Protein AF-0000000079288667 (afdb_homodimer)

Nearest PDB structures (foldseek):
  6a8g-assembly2_B  TM=1.967E-01  e=8.182E+00  Mus musculus
  6a8g-assembly2_B  TM=1.967E-01  e=8.262E+00  Mus musculus

Organism: Patiria miniata (NCBI:txid46514)

Structure (mmCIF, N/CA/C/O backbone):
data_AF-0000000079288667-model_v1
#
loop_
_entity.id
_entity.type
_entity.pdbx_description
1 polymer 'Protein quiver'
#
loop_
_atom_site.group_PDB
_atom_site.id
_atom_site.type_symbol
_atom_site.label_atom_id
_atom_site.label_alt_id
_atom_site.label_comp_id
_atom_site.label_asym_id
_atom_site.label_entity_id
_atom_site.label_seq_id
_atom_site.pdbx_PDB_ins_code
_atom_site.Cartn_x
_atom_site.Cartn_y
_atom_site.Cartn_z
_atom_site.occupancy
_atom_site.B_iso_or_equiv
_atom_site.auth_seq_id
_atom_site.auth_comp_id
_atom_site.auth_asym_id
_atom_site.auth_atom_id
_atom_site.pdbx_PDB_model_num
ATOM 1 N N . MET A 1 1 ? 0.234 -72 -16 1 33.91 1 MET A N 1
ATOM 2 C CA . MET A 1 1 ? -0.676 -70.938 -15.719 1 33.91 1 MET A CA 1
ATOM 3 C C . MET A 1 1 ? 0.059 -69.75 -15.031 1 33.91 1 MET A C 1
ATOM 5 O O . MET A 1 1 ? 0.519 -69.938 -13.898 1 33.91 1 MET A O 1
ATOM 9 N N . GLY A 1 2 ? 0.861 -69 -15.805 1 40.81 2 GLY A N 1
ATOM 10 C CA . GLY A 1 2 ? 1.76 -67.875 -15.438 1 40.81 2 GLY A CA 1
ATOM 11 C C . GLY A 1 2 ? 1.06 -66.75 -14.719 1 40.81 2 GLY A C 1
ATOM 12 O O . GLY A 1 2 ? -0.02 -66.312 -15.133 1 40.81 2 GLY A O 1
ATOM 13 N N . ARG A 1 3 ? 1.15 -66.625 -13.359 1 46.44 3 ARG A N 1
ATOM 14 C CA . ARG A 1 3 ? 0.643 -65.625 -12.484 1 46.44 3 ARG A CA 1
ATOM 15 C C . ARG A 1 3 ? 1.089 -64.25 -12.953 1 46.44 3 ARG A C 1
ATOM 17 O O . ARG A 1 3 ? 2.283 -63.938 -12.969 1 46.44 3 ARG A O 1
ATOM 24 N N . LYS A 1 4 ? 0.358 -63.656 -13.961 1 50.91 4 LYS A N 1
ATOM 25 C CA . LYS A 1 4 ? 0.551 -62.219 -14.297 1 50.91 4 LYS A CA 1
ATOM 26 C C . LYS A 1 4 ? 0.465 -61.344 -13.047 1 50.91 4 LYS A C 1
ATOM 28 O O . LYS A 1 4 ? -0.551 -61.375 -12.344 1 50.91 4 LYS A O 1
ATOM 33 N N . LEU A 1 5 ? 1.612 -61.094 -12.398 1 50.97 5 LEU A N 1
ATOM 34 C CA . LEU A 1 5 ? 1.701 -60.031 -11.391 1 50.97 5 LEU A CA 1
ATOM 35 C C . LEU A 1 5 ? 1.218 -58.719 -11.953 1 50.97 5 LEU A C 1
ATOM 37 O O . LEU A 1 5 ? 1.792 -58.188 -12.906 1 50.97 5 LEU A O 1
ATOM 41 N N . LEU A 1 6 ? -0.07 -58.406 -11.836 1 45.34 6 LEU A N 1
ATOM 42 C CA . LEU A 1 6 ? -0.609 -57.094 -12.047 1 45.34 6 LEU A CA 1
ATOM 43 C C . LEU A 1 6 ? 0.089 -56.062 -11.156 1 45.34 6 LEU A C 1
ATOM 45 O O . LEU A 1 6 ? 0.018 -56.156 -9.93 1 45.34 6 LEU A O 1
ATOM 49 N N . THR A 1 7 ? 1.26 -55.531 -11.594 1 47.34 7 THR A N 1
ATOM 50 C CA . THR A 1 7 ? 1.832 -54.375 -10.938 1 47.34 7 THR A CA 1
ATOM 51 C C . THR A 1 7 ? 0.807 -53.219 -10.852 1 47.34 7 THR A C 1
ATOM 53 O O . THR A 1 7 ? 0.362 -52.719 -11.875 1 47.34 7 THR A O 1
ATOM 56 N N . LEU A 1 8 ? -0.073 -53.281 -9.82 1 44.31 8 LEU A N 1
ATOM 57 C CA . LEU A 1 8 ? -0.853 -52.094 -9.477 1 44.31 8 LEU A CA 1
ATOM 58 C C . LEU A 1 8 ? 0.05 -50.875 -9.312 1 44.31 8 LEU A C 1
ATOM 60 O O . LEU A 1 8 ? 0.856 -50.812 -8.383 1 44.31 8 LEU A O 1
ATOM 64 N N . LEU A 1 9 ? 0.438 -50.281 -10.453 1 43.5 9 LEU A N 1
ATOM 65 C CA . LEU A 1 9 ? 1.042 -48.938 -10.359 1 43.5 9 LEU A CA 1
ATOM 66 C C . LEU A 1 9 ? 0.135 -48 -9.602 1 43.5 9 LEU A C 1
ATOM 68 O O . LEU A 1 9 ? -0.945 -47.625 -10.078 1 43.5 9 LEU A O 1
ATOM 72 N N . LEU A 1 10 ? 0.163 -48.094 -8.25 1 41.62 10 LEU A N 1
ATOM 73 C CA . LEU A 1 10 ? -0.444 -47.031 -7.465 1 41.62 10 LEU A CA 1
ATOM 74 C C . LEU A 1 10 ? 0.083 -45.656 -7.898 1 41.62 10 LEU A C 1
ATOM 76 O O . LEU A 1 10 ? 1.262 -45.344 -7.707 1 41.62 10 LEU A O 1
ATOM 80 N N . LEU A 1 11 ? -0.437 -45.156 -8.969 1 43.97 11 LEU A N 1
ATOM 81 C CA . LEU A 1 11 ? -0.268 -43.75 -9.242 1 43.97 11 LEU A CA 1
ATOM 82 C C . LEU A 1 11 ? -0.623 -42.906 -8.023 1 43.97 11 LEU A C 1
ATOM 84 O O . LEU A 1 11 ? -1.798 -42.781 -7.664 1 43.97 11 LEU A O 1
ATOM 88 N N . PHE A 1 12 ? 0.236 -42.906 -6.98 1 43.31 12 PHE A N 1
ATOM 89 C CA . PHE A 1 12 ? 0.09 -41.844 -5.98 1 43.31 12 PHE A CA 1
ATOM 90 C C . PHE A 1 12 ? 0.003 -40.469 -6.645 1 43.31 12 PHE A C 1
ATOM 92 O O . PHE A 1 12 ? 0.996 -39.969 -7.176 1 43.31 12 PHE A O 1
ATOM 99 N N . SER A 1 13 ? -1.117 -40.188 -7.258 1 43.69 13 SER A N 1
ATOM 100 C CA . SER A 1 13 ? -1.354 -38.781 -7.473 1 43.69 13 SER A CA 1
ATOM 101 C C . SER A 1 13 ? -1.028 -37.969 -6.223 1 43.69 13 SER A C 1
ATOM 103 O O . SER A 1 13 ? -1.764 -38 -5.234 1 43.69 13 SER A O 1
ATOM 105 N N . SER A 1 14 ? 0.233 -37.75 -5.863 1 41.94 14 SER A N 1
ATOM 106 C CA . SER A 1 14 ? 0.517 -36.719 -4.863 1 41.94 14 SER A CA 1
ATOM 107 C C . SER A 1 14 ? -0.385 -35.5 -5.043 1 41.94 14 SER A C 1
ATOM 109 O O . SER A 1 14 ? -0.202 -34.719 -5.977 1 41.94 14 SER A O 1
ATOM 111 N N . ALA A 1 15 ? -1.663 -35.719 -4.84 1 41.88 15 ALA A N 1
ATOM 112 C CA . ALA A 1 15 ? -2.395 -34.469 -4.621 1 41.88 15 ALA A CA 1
ATOM 113 C C . ALA A 1 15 ? -1.58 -33.5 -3.771 1 41.88 15 ALA A C 1
ATOM 115 O O . ALA A 1 15 ? -1.405 -33.688 -2.57 1 41.88 15 ALA A O 1
ATOM 116 N N . SER A 1 16 ? -0.457 -32.969 -4.27 1 42.03 16 SER A N 1
ATOM 117 C CA . SER A 1 16 ? 0.095 -31.828 -3.559 1 42.03 16 SER A CA 1
ATOM 118 C C . SER A 1 16 ? -1.012 -30.969 -2.967 1 42.03 16 SER A C 1
ATOM 120 O O . SER A 1 16 ? -1.817 -30.391 -3.703 1 42.03 16 SER A O 1
ATOM 122 N N . ASN A 1 17 ? -1.712 -31.469 -2.004 1 44.12 17 ASN A N 1
ATOM 123 C CA . ASN A 1 17 ? -2.561 -30.531 -1.259 1 44.12 17 ASN A CA 1
ATOM 124 C C . ASN A 1 17 ? -1.988 -29.125 -1.262 1 44.12 17 ASN A C 1
ATOM 126 O O . ASN A 1 17 ? -1.021 -28.844 -0.553 1 44.12 17 ASN A O 1
ATOM 130 N N . ALA A 1 18 ? -1.767 -28.531 -2.357 1 53.34 18 ALA A N 1
ATOM 131 C CA . ALA A 1 18 ? -1.191 -27.188 -2.488 1 53.34 18 ALA A CA 1
ATOM 132 C C . ALA A 1 18 ? -1.715 -26.266 -1.399 1 53.34 18 ALA A C 1
ATOM 134 O O . ALA A 1 18 ? -2.918 -26 -1.326 1 53.34 18 ALA A O 1
ATOM 135 N N . ILE A 1 19 ? -1.288 -26.5 -0.158 1 63.69 19 ILE A N 1
ATOM 136 C CA . ILE A 1 19 ? -1.647 -25.609 0.941 1 63.69 19 ILE A CA 1
ATOM 137 C C . ILE A 1 19 ? -1.687 -24.156 0.447 1 63.69 19 ILE A C 1
ATOM 139 O O . ILE A 1 19 ? -0.754 -23.703 -0.217 1 63.69 19 ILE A O 1
ATOM 143 N N . ALA A 1 20 ? -2.832 -23.625 0.417 1 83.62 20 ALA A N 1
ATOM 144 C CA . ALA A 1 20 ? -3.104 -22.266 -0.06 1 83.62 20 ALA A CA 1
ATOM 145 C C . ALA A 1 20 ? -2.182 -21.25 0.612 1 83.62 20 ALA A C 1
ATOM 147 O O . ALA A 1 20 ? -1.956 -21.328 1.823 1 83.62 20 ALA A O 1
ATOM 148 N N . LEU A 1 21 ? -1.465 -20.547 -0.13 1 88.19 21 LEU A N 1
ATOM 149 C CA . LEU A 1 21 ? -0.589 -19.484 0.344 1 88.19 21 LEU A CA 1
ATOM 150 C C . LEU A 1 21 ? -1.335 -18.547 1.287 1 88.19 21 LEU A C 1
ATOM 152 O O . LEU A 1 21 ? -2.492 -18.203 1.04 1 88.19 21 LEU A O 1
ATOM 156 N N . LYS A 1 22 ? -0.678 -18.25 2.451 1 89.88 22 LYS A N 1
ATOM 157 C CA . LYS A 1 22 ? -1.242 -17.281 3.385 1 89.88 22 LYS A CA 1
ATOM 158 C C . LYS A 1 22 ? -0.392 -16.016 3.443 1 89.88 22 LYS A C 1
ATOM 160 O O . LYS A 1 22 ? 0.833 -16.078 3.559 1 89.88 22 LYS A O 1
ATOM 165 N N . CYS A 1 23 ? -1.104 -14.883 3.309 1 90.62 23 CYS A N 1
ATOM 166 C CA . CYS A 1 23 ? -0.442 -13.594 3.42 1 90.62 23 CYS A CA 1
ATOM 167 C C . CYS A 1 23 ? -1.105 -12.727 4.488 1 90.62 23 CYS A C 1
ATOM 169 O O . CYS A 1 23 ? -2.162 -13.086 5.012 1 90.62 23 CYS A O 1
ATOM 171 N N . HIS A 1 24 ? -0.366 -11.688 4.918 1 85.25 24 HIS A N 1
ATOM 172 C CA . HIS A 1 24 ? -0.957 -10.711 5.828 1 85.25 24 HIS A CA 1
ATOM 173 C C . HIS A 1 24 ? -1.992 -9.852 5.117 1 85.25 24 HIS A C 1
ATOM 175 O O . HIS A 1 24 ? -1.637 -8.906 4.402 1 85.25 24 HIS A O 1
ATOM 181 N N . VAL A 1 25 ? -3.158 -10.352 5.219 1 80.75 25 VAL A N 1
ATOM 182 C CA . VAL A 1 25 ? -4.27 -9.633 4.605 1 80.75 25 VAL A CA 1
ATOM 183 C C . VAL A 1 25 ? -5.496 -9.703 5.512 1 80.75 25 VAL A C 1
ATOM 185 O O . VAL A 1 25 ? -5.461 -10.344 6.566 1 80.75 25 VAL A O 1
ATOM 188 N N . CYS A 1 26 ? -6.453 -8.875 5.105 1 70.44 26 CYS A N 1
ATOM 189 C CA . CYS A 1 26 ? -7.738 -8.984 5.793 1 70.44 26 CYS A CA 1
ATOM 190 C C . CYS A 1 26 ? -8.57 -10.125 5.219 1 70.44 26 CYS A C 1
ATOM 192 O O . CYS A 1 26 ? -8.266 -10.633 4.141 1 70.44 26 CYS A O 1
ATOM 194 N N . GLN A 1 27 ? -9.508 -10.523 6.117 1 66.62 27 GLN A N 1
ATOM 195 C CA . GLN A 1 27 ? -10.422 -11.57 5.672 1 66.62 27 GLN A CA 1
ATOM 196 C C . GLN A 1 27 ? -11.242 -11.109 4.469 1 66.62 27 GLN A C 1
ATOM 198 O O . GLN A 1 27 ? -11.344 -9.906 4.203 1 66.62 27 GLN A O 1
ATOM 203 N N . ALA A 1 28 ? -11.711 -12.109 3.789 1 62.53 28 ALA A N 1
ATOM 204 C CA . ALA A 1 28 ? -12.477 -11.836 2.572 1 62.53 28 ALA A CA 1
ATOM 205 C C . ALA A 1 28 ? -13.641 -10.898 2.857 1 62.53 28 ALA A C 1
ATOM 207 O O . ALA A 1 28 ? -14.062 -10.133 1.982 1 62.53 28 ALA A O 1
ATOM 208 N N . ASN A 1 29 ? -14.055 -10.961 4.043 1 58.03 29 ASN A N 1
ATOM 209 C CA . ASN A 1 29 ? -15.203 -10.117 4.379 1 58.03 29 ASN A CA 1
ATOM 210 C C . ASN A 1 29 ? -14.766 -8.727 4.832 1 58.03 29 ASN A C 1
ATOM 212 O O . ASN A 1 29 ? -15.594 -7.926 5.266 1 58.03 29 ASN A O 1
ATOM 216 N N . GLY A 1 30 ? -13.562 -8.547 4.746 1 59.69 30 GLY A N 1
ATOM 217 C CA . GLY A 1 30 ? -13.047 -7.23 5.094 1 59.69 30 GLY A CA 1
ATOM 218 C C . GLY A 1 30 ? -12.648 -7.109 6.551 1 59.69 30 GLY A C 1
ATOM 219 O O . GLY A 1 30 ? -12.117 -6.078 6.973 1 59.69 30 GLY A O 1
ATOM 220 N N . VAL A 1 31 ? -13.023 -8.156 7.281 1 60.53 31 VAL A N 1
ATOM 221 C CA . VAL A 1 31 ? -12.688 -8.117 8.695 1 60.53 31 VAL A CA 1
ATOM 222 C C . VAL A 1 31 ? -11.203 -8.445 8.883 1 60.53 31 VAL A C 1
ATOM 224 O O . VAL A 1 31 ? -10.719 -9.453 8.375 1 60.53 31 VAL A O 1
ATOM 227 N N . CYS A 1 32 ? -10.453 -7.496 9.344 1 61.03 32 CYS A N 1
ATOM 228 C CA . CYS A 1 32 ? -9.039 -7.715 9.609 1 61.03 32 CYS A CA 1
ATOM 229 C C . CYS A 1 32 ? -8.805 -8.078 11.07 1 61.03 32 CYS A C 1
ATOM 231 O O . CYS A 1 32 ? -9.141 -7.297 11.969 1 61.03 32 CYS A O 1
ATOM 233 N N . ASP A 1 33 ? -8.594 -9.461 11.195 1 56.91 33 ASP A N 1
ATOM 234 C CA . ASP A 1 33 ? -8.273 -9.906 12.547 1 56.91 33 ASP A CA 1
ATOM 235 C C . ASP A 1 33 ? -6.828 -9.562 12.906 1 56.91 33 ASP A C 1
ATOM 237 O O . ASP A 1 33 ? -5.953 -9.547 12.039 1 56.91 33 ASP A O 1
ATOM 241 N N . GLY A 1 34 ? -6.664 -9.219 14.141 1 57.62 34 GLY A N 1
ATOM 242 C CA . GLY A 1 34 ? -5.309 -9.086 14.656 1 57.62 34 GLY A CA 1
ATOM 243 C C . GLY A 1 34 ? -4.887 -7.637 14.828 1 57.62 34 GLY A C 1
ATOM 244 O O . GLY A 1 34 ? -5.703 -6.723 14.711 1 57.62 34 GLY A O 1
ATOM 245 N N . ASP A 1 35 ? -3.639 -7.598 15.078 1 60.66 35 ASP A N 1
ATOM 246 C CA . ASP A 1 35 ? -3.008 -6.32 15.398 1 60.66 35 ASP A CA 1
ATOM 247 C C . ASP A 1 35 ? -2.855 -5.457 14.148 1 60.66 35 ASP A C 1
ATOM 249 O O . ASP A 1 35 ? -3.531 -5.684 13.141 1 60.66 35 ASP A O 1
ATOM 253 N N . GLU A 1 36 ? -1.945 -4.609 14.039 1 64.38 36 GLU A N 1
ATOM 254 C CA . GLU A 1 36 ? -1.744 -3.521 13.086 1 64.38 36 GLU A CA 1
ATOM 255 C C . GLU A 1 36 ? -1.591 -4.051 11.664 1 64.38 36 GLU A C 1
ATOM 257 O O . GLU A 1 36 ? -1.994 -3.393 10.703 1 64.38 36 GLU A O 1
ATOM 262 N N . ILE A 1 37 ? -1.162 -5.359 11.406 1 64.38 37 ILE A N 1
ATOM 263 C CA . ILE A 1 37 ? -0.992 -5.828 10.039 1 64.38 37 ILE A CA 1
ATOM 264 C C . ILE A 1 37 ? -1.965 -6.973 9.758 1 64.38 37 ILE A C 1
ATOM 266 O O . ILE A 1 37 ? -2.236 -7.297 8.602 1 64.38 37 ILE A O 1
ATOM 270 N N . GLY A 1 38 ? -2.688 -7.445 10.719 1 64.81 38 GLY A N 1
ATOM 271 C CA . GLY A 1 38 ? -3.611 -8.555 10.531 1 64.81 38 GLY A CA 1
ATOM 272 C C . GLY A 1 38 ? -2.934 -9.906 10.562 1 64.81 38 GLY A C 1
ATOM 273 O O . GLY A 1 38 ? -1.716 -10.008 10.391 1 64.81 38 GLY A O 1
ATOM 274 N N . ASP A 1 39 ? -3.547 -10.961 10.812 1 75.75 39 ASP A N 1
ATOM 275 C CA . ASP A 1 39 ? -3.076 -12.344 10.82 1 75.75 39 ASP A CA 1
ATOM 276 C C . ASP A 1 39 ? -2.943 -12.883 9.398 1 75.75 39 ASP A C 1
ATOM 278 O O . ASP A 1 39 ? -3.5 -12.312 8.453 1 75.75 39 ASP A O 1
ATOM 282 N N . LEU A 1 40 ? -2.057 -13.891 9.289 1 84.12 40 LEU A N 1
ATOM 283 C CA . LEU A 1 40 ? -1.957 -14.594 8.016 1 84.12 40 LEU A CA 1
ATOM 284 C C . LEU A 1 40 ? -3.303 -15.195 7.621 1 84.12 40 LEU A C 1
ATOM 286 O O . LEU A 1 40 ? -3.941 -15.875 8.422 1 84.12 40 LEU A O 1
ATOM 290 N N . GLN A 1 41 ? -3.732 -14.852 6.531 1 85 41 GLN A N 1
ATOM 291 C CA . GLN A 1 41 ? -4.984 -15.367 5.984 1 85 41 GLN A CA 1
ATOM 292 C C . GLN A 1 41 ? -4.773 -15.984 4.605 1 85 41 GLN A C 1
ATOM 294 O O . GLN A 1 41 ? -3.875 -15.578 3.869 1 85 41 GLN A O 1
ATOM 299 N N . VAL A 1 42 ? -5.598 -16.984 4.309 1 87.12 42 VAL A N 1
ATOM 300 C CA . VAL A 1 42 ? -5.582 -17.516 2.953 1 87.12 42 VAL A CA 1
ATOM 301 C C . VAL A 1 42 ? -5.965 -16.422 1.957 1 87.12 42 VAL A C 1
ATOM 303 O O . VAL A 1 42 ? -6.918 -15.68 2.182 1 87.12 42 VAL A O 1
ATOM 306 N N . CYS A 1 43 ? -5.207 -16.312 0.902 1 87.19 43 CYS A N 1
ATOM 307 C CA . CYS A 1 43 ? -5.492 -15.305 -0.12 1 87.19 43 CYS A CA 1
ATOM 308 C C . CYS A 1 43 ? -6.836 -15.57 -0.784 1 87.19 43 CYS A C 1
ATOM 310 O O . CYS A 1 43 ? -7.207 -16.719 -1.005 1 87.19 43 CYS A O 1
ATOM 312 N N . PRO A 1 44 ? -7.543 -14.469 -1.032 1 81.19 44 PRO A N 1
ATOM 313 C CA . PRO A 1 44 ? -8.852 -14.664 -1.657 1 81.19 44 PRO A CA 1
ATOM 314 C C . PRO A 1 44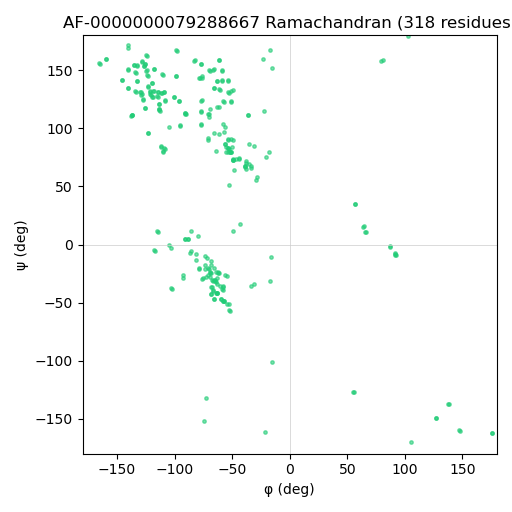 ? -8.758 -15.234 -3.07 1 81.19 44 PRO A C 1
ATOM 316 O O . PRO A 1 44 ? -7.746 -15.039 -3.752 1 81.19 44 PRO A O 1
ATOM 319 N N . SER A 1 45 ? -9.828 -15.969 -3.389 1 81.75 45 SER A N 1
ATOM 320 C CA . SER A 1 45 ? -9.969 -16.422 -4.77 1 81.75 45 SER A CA 1
ATOM 321 C C . SER A 1 45 ? -10.758 -15.422 -5.602 1 81.75 45 SER A C 1
ATOM 323 O O . SER A 1 45 ? -11.922 -15.141 -5.301 1 81.75 45 SER A O 1
ATOM 325 N N . ILE A 1 46 ? -10.086 -14.812 -6.543 1 80.62 46 ILE A N 1
ATOM 326 C CA . ILE A 1 46 ? -10.742 -13.883 -7.453 1 80.62 46 ILE A CA 1
ATOM 327 C C . ILE A 1 46 ? -10.711 -14.438 -8.875 1 80.62 46 ILE A C 1
ATOM 329 O O . ILE A 1 46 ? -9.656 -14.859 -9.359 1 80.62 46 ILE A O 1
ATOM 333 N N . THR A 1 47 ? -11.883 -14.5 -9.461 1 85.12 47 THR A N 1
ATOM 334 C CA . THR A 1 47 ? -11.992 -15.031 -10.82 1 85.12 47 THR A CA 1
ATOM 335 C C . THR A 1 47 ? -11.023 -14.32 -11.758 1 85.12 47 THR A C 1
ATOM 337 O O . THR A 1 47 ? -10.945 -13.086 -11.758 1 85.12 47 THR A O 1
ATOM 340 N N . GLY A 1 48 ? -10.25 -15.102 -12.531 1 87.81 48 GLY A N 1
ATOM 341 C CA . GLY A 1 48 ? -9.344 -14.547 -13.531 1 87.81 48 GLY A CA 1
ATOM 342 C C . GLY A 1 48 ? -7.98 -14.188 -12.961 1 87.81 48 GLY A C 1
ATOM 343 O O . GLY A 1 48 ? -7.094 -13.75 -13.703 1 87.81 48 GLY A O 1
ATOM 344 N N . TYR A 1 49 ? -7.836 -14.406 -11.633 1 88 49 TYR A N 1
ATOM 345 C CA . TYR A 1 49 ? -6.566 -14.07 -11 1 88 49 TYR A CA 1
ATOM 346 C C . TYR A 1 49 ? -6.004 -15.266 -10.234 1 88 49 TYR A C 1
ATOM 348 O O . TYR A 1 49 ? -6.754 -16.156 -9.82 1 88 49 TYR A O 1
ATOM 356 N N . VAL A 1 50 ? -4.688 -15.234 -10.133 1 87.12 50 VAL A N 1
ATOM 357 C CA . VAL A 1 50 ? -3.973 -16.203 -9.32 1 87.12 50 VAL A CA 1
ATOM 358 C C . VAL A 1 50 ? -3.221 -15.492 -8.195 1 87.12 50 VAL A C 1
ATOM 360 O O . VAL A 1 50 ? -2.627 -14.438 -8.414 1 87.12 50 VAL A O 1
ATOM 363 N N . ALA A 1 51 ? -3.354 -15.984 -6.973 1 87.81 51 ALA A N 1
ATOM 364 C CA . ALA A 1 51 ? -2.627 -15.453 -5.824 1 87.81 51 ALA A CA 1
ATOM 365 C C . ALA A 1 51 ? -1.598 -16.453 -5.312 1 87.81 51 ALA A C 1
ATOM 367 O O . ALA A 1 51 ? -1.825 -17.125 -4.305 1 87.81 51 ALA A O 1
ATOM 368 N N . ASP A 1 52 ? -0.377 -16.484 -5.922 1 85.25 52 ASP A N 1
ATOM 369 C CA . ASP A 1 52 ? 0.613 -17.469 -5.531 1 85.25 52 ASP A CA 1
ATOM 370 C C . ASP A 1 52 ? 1.834 -16.812 -4.895 1 85.25 52 ASP A C 1
ATOM 372 O O . ASP A 1 52 ? 2.869 -17.453 -4.711 1 85.25 52 ASP A O 1
ATOM 376 N N . GLN A 1 53 ? 1.666 -15.531 -4.625 1 92.75 53 GLN A N 1
ATOM 377 C CA . GLN A 1 53 ? 2.766 -14.828 -3.969 1 92.75 53 GLN A CA 1
ATOM 378 C C . GLN A 1 53 ? 2.244 -13.852 -2.916 1 92.75 53 GLN A C 1
ATOM 380 O O . GLN A 1 53 ? 1.124 -13.352 -3.025 1 92.75 53 GLN A O 1
ATOM 385 N N . CYS A 1 54 ? 3.066 -13.656 -1.924 1 93.69 54 CYS A N 1
ATOM 386 C CA . CYS A 1 54 ? 2.887 -12.516 -1.027 1 93.69 54 CYS A CA 1
ATOM 387 C C . CYS A 1 54 ? 3.812 -11.367 -1.411 1 93.69 54 CYS A C 1
ATOM 389 O O . CYS A 1 54 ? 4.93 -11.594 -1.881 1 93.69 54 CYS A O 1
ATOM 391 N N . VAL A 1 55 ? 3.271 -10.164 -1.219 1 92.75 55 VAL A N 1
ATOM 392 C CA . VAL A 1 55 ? 4.074 -8.961 -1.402 1 92.75 55 VAL A CA 1
ATOM 393 C C . VAL A 1 55 ? 4.359 -8.312 -0.046 1 92.75 55 VAL A C 1
ATOM 395 O O . VAL A 1 55 ? 3.465 -8.195 0.793 1 92.75 55 VAL A O 1
ATOM 398 N N . LYS A 1 56 ? 5.566 -8.016 0.148 1 90.62 56 LYS A N 1
ATOM 399 C CA . LYS A 1 56 ? 6.004 -7.25 1.311 1 90.62 56 LYS A CA 1
ATOM 400 C C . LYS A 1 56 ? 6.809 -6.023 0.889 1 90.62 56 LYS A C 1
ATOM 402 O O . LYS A 1 56 ? 7.855 -6.148 0.254 1 90.62 56 LYS A O 1
ATOM 407 N N . PHE A 1 57 ? 6.277 -4.895 1.227 1 91.12 57 PHE A N 1
ATOM 408 C CA . PHE A 1 57 ? 6.984 -3.648 0.957 1 91.12 57 PHE A CA 1
ATOM 409 C C . PHE A 1 57 ? 7.184 -2.85 2.24 1 91.12 57 PHE A C 1
ATOM 411 O O . PHE A 1 57 ? 6.246 -2.686 3.025 1 91.12 57 PHE A O 1
ATOM 418 N N . ASP A 1 58 ? 8.352 -2.318 2.445 1 88.81 58 ASP A N 1
ATOM 419 C CA . ASP A 1 58 ? 8.719 -1.416 3.533 1 88.81 58 ASP A CA 1
ATOM 420 C C . ASP A 1 58 ? 9.578 -0.26 3.02 1 88.81 58 ASP A C 1
ATOM 422 O O . ASP A 1 58 ? 10.695 -0.47 2.547 1 88.81 58 ASP A O 1
ATOM 426 N N . GLY A 1 59 ? 9.023 0.919 3.051 1 88.56 59 GLY A N 1
ATOM 427 C CA . GLY A 1 59 ? 9.883 2.02 2.633 1 88.56 59 GLY A CA 1
ATOM 428 C C . GLY A 1 59 ? 9.125 3.129 1.93 1 88.56 59 GLY A C 1
ATOM 429 O O . GLY A 1 59 ? 7.953 3.375 2.229 1 88.56 59 GLY A O 1
ATOM 430 N N . GLY A 1 60 ? 9.906 3.912 1.17 1 88.19 60 GLY A N 1
ATOM 431 C CA . GLY A 1 60 ? 9.359 5.078 0.492 1 88.19 60 GLY A CA 1
ATOM 432 C C . GLY A 1 60 ? 9.312 4.926 -1.017 1 88.19 60 GLY A C 1
ATOM 433 O O . GLY A 1 60 ? 10.141 4.223 -1.601 1 88.19 60 GLY A O 1
ATOM 434 N N . ILE A 1 61 ? 8.32 5.504 -1.613 1 90.12 61 ILE A N 1
ATOM 435 C CA . ILE A 1 61 ? 8.227 5.695 -3.057 1 90.12 61 ILE A CA 1
ATOM 436 C C . ILE A 1 61 ? 8.102 7.184 -3.373 1 90.12 61 ILE A C 1
ATOM 438 O O . ILE A 1 61 ? 7.344 7.906 -2.717 1 90.12 61 ILE A O 1
ATOM 442 N N . SER A 1 62 ? 8.914 7.676 -4.254 1 89.44 62 SER A N 1
ATOM 443 C CA . SER A 1 62 ? 8.797 9.055 -4.719 1 89.44 62 SER A CA 1
ATOM 444 C C . SER A 1 62 ? 8.922 9.133 -6.238 1 89.44 62 SER A C 1
ATOM 446 O O . SER A 1 62 ? 9.578 8.305 -6.859 1 89.44 62 SER A O 1
ATOM 448 N N . GLY A 1 63 ? 8.211 10.117 -6.785 1 88.62 63 GLY A N 1
ATOM 449 C CA . GLY A 1 63 ? 8.289 10.336 -8.219 1 88.62 63 GLY A CA 1
ATOM 450 C C . GLY A 1 63 ? 6.941 10.617 -8.859 1 88.62 63 GLY A C 1
ATOM 451 O O . GLY A 1 63 ? 6.172 11.438 -8.359 1 88.62 63 GLY A O 1
ATOM 452 N N . SER A 1 64 ? 6.738 9.961 -10.039 1 81.69 64 SER A N 1
ATOM 453 C CA . SER A 1 64 ? 5.484 10.219 -10.734 1 81.69 64 SER A CA 1
ATOM 454 C C . SER A 1 64 ? 4.98 8.969 -11.453 1 81.69 64 SER A C 1
ATOM 456 O O . SER A 1 64 ? 5.777 8.141 -11.898 1 81.69 64 SER A O 1
ATOM 458 N N . ILE A 1 65 ? 3.705 8.766 -11.438 1 73.56 65 ILE A N 1
ATOM 459 C CA . ILE A 1 65 ? 3.023 7.762 -12.258 1 73.56 65 ILE A CA 1
ATOM 460 C C . ILE A 1 65 ? 2.133 8.453 -13.281 1 73.56 65 ILE A C 1
ATOM 462 O O . ILE A 1 65 ? 1.221 9.203 -12.922 1 73.56 65 ILE A O 1
ATOM 466 N N . ALA A 1 66 ? 2.5 8.258 -14.641 1 70.19 66 ALA A N 1
ATOM 467 C CA . ALA A 1 66 ? 1.738 8.859 -15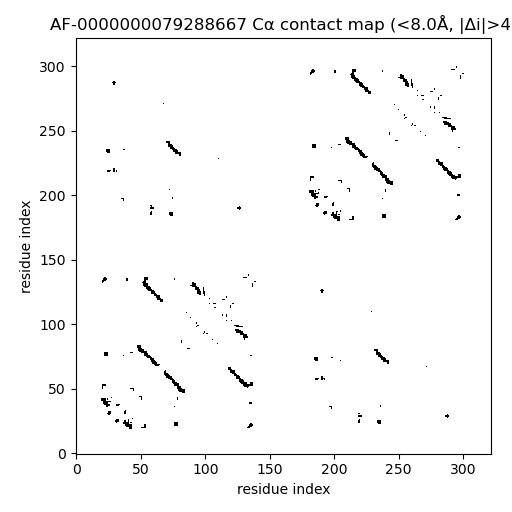.727 1 70.19 66 ALA A CA 1
ATOM 468 C C . ALA A 1 66 ? 1.646 10.375 -15.57 1 70.19 66 ALA A C 1
ATOM 470 O O . ALA A 1 66 ? 0.582 10.969 -15.773 1 70.19 66 ALA A O 1
ATOM 471 N N . GLY A 1 67 ? 2.693 10.969 -15.062 1 70.19 67 GLY A N 1
ATOM 472 C CA . GLY A 1 67 ? 2.754 12.414 -14.961 1 70.19 67 GLY A CA 1
ATOM 473 C C . GLY A 1 67 ? 2.223 12.945 -13.641 1 70.19 67 GLY A C 1
ATOM 474 O O . GLY A 1 67 ? 2.355 14.133 -13.344 1 70.19 67 GLY A O 1
ATOM 475 N N . THR A 1 68 ? 1.64 12.102 -12.805 1 71.38 68 THR A N 1
ATOM 476 C CA . THR A 1 68 ? 1.104 12.516 -11.516 1 71.38 68 THR A CA 1
ATOM 477 C C . THR A 1 68 ? 2.113 12.258 -10.406 1 71.38 68 THR A C 1
ATOM 479 O O . THR A 1 68 ? 2.594 11.133 -10.242 1 71.38 68 THR A O 1
ATOM 482 N N . GLU A 1 69 ? 2.434 13.328 -9.703 1 76.69 69 GLU A N 1
ATOM 483 C CA . GLU A 1 69 ? 3.396 13.195 -8.609 1 76.69 69 GLU A CA 1
ATOM 484 C C . GLU A 1 69 ? 2.844 12.32 -7.488 1 76.69 69 GLU A C 1
ATOM 486 O O . GLU A 1 69 ? 1.685 12.469 -7.094 1 76.69 69 GLU A O 1
ATOM 491 N N . ILE A 1 70 ? 3.727 11.383 -7.016 1 78.75 70 ILE A N 1
ATOM 492 C CA . ILE A 1 70 ? 3.314 10.523 -5.91 1 78.75 70 ILE A CA 1
ATOM 493 C C . ILE A 1 70 ? 4.41 10.484 -4.848 1 78.75 70 ILE A C 1
ATOM 495 O O . ILE A 1 70 ? 5.598 10.602 -5.168 1 78.75 70 ILE A O 1
ATOM 499 N N . THR A 1 71 ? 4.059 10.492 -3.641 1 85.31 71 THR A N 1
ATOM 500 C CA . THR A 1 71 ? 4.941 10.242 -2.504 1 85.31 71 THR A CA 1
ATOM 501 C C . THR A 1 71 ? 4.293 9.273 -1.516 1 85.31 71 THR A C 1
ATOM 503 O O . THR A 1 71 ? 3.109 9.414 -1.193 1 85.31 71 THR A O 1
ATOM 506 N N . PHE A 1 72 ? 5.07 8.289 -1.142 1 87.94 72 PHE A N 1
ATOM 507 C CA . PHE A 1 72 ? 4.594 7.27 -0.213 1 87.94 72 PHE A CA 1
ATOM 508 C C . PHE A 1 72 ? 5.684 6.891 0.781 1 87.94 72 PHE A C 1
ATOM 510 O O . PHE A 1 72 ? 6.855 6.773 0.412 1 87.94 72 PHE A O 1
ATOM 517 N N . ASN A 1 73 ? 5.367 6.812 1.965 1 88.38 73 ASN A N 1
ATOM 518 C CA . ASN A 1 73 ? 6.223 6.227 2.992 1 88.38 73 ASN A CA 1
ATOM 519 C C . ASN A 1 73 ? 5.426 5.34 3.943 1 88.38 73 ASN A C 1
ATOM 521 O O . ASN A 1 73 ? 4.555 5.824 4.668 1 88.38 73 ASN A O 1
ATOM 525 N N . GLY A 1 74 ? 5.691 4.043 3.85 1 89.94 74 GLY A N 1
ATOM 526 C CA . GLY A 1 74 ? 4.887 3.145 4.66 1 89.94 74 GLY A CA 1
ATOM 527 C C . GLY A 1 74 ? 5.188 1.68 4.406 1 89.94 74 GLY A C 1
ATOM 528 O O . GLY A 1 74 ? 6.285 1.334 3.965 1 89.94 74 GLY A O 1
ATOM 529 N N . VAL A 1 75 ? 4.273 0.813 4.809 1 90.31 75 VAL A N 1
ATOM 530 C CA . VAL A 1 75 ? 4.402 -0.626 4.605 1 90.31 75 VAL A CA 1
ATOM 531 C C . VAL A 1 75 ? 3.184 -1.151 3.85 1 90.31 75 VAL A C 1
ATOM 533 O O . VAL A 1 75 ? 2.07 -0.654 4.031 1 90.31 75 VAL A O 1
ATOM 536 N N . ILE A 1 76 ? 3.408 -2.1 3.055 1 91.19 76 ILE A N 1
ATOM 537 C CA . ILE A 1 76 ? 2.365 -2.816 2.328 1 91.19 76 ILE A CA 1
ATOM 538 C C . ILE A 1 76 ? 2.537 -4.32 2.529 1 91.19 76 ILE A C 1
ATOM 540 O O . ILE A 1 76 ? 3.646 -4.848 2.406 1 91.19 76 ILE A O 1
ATOM 544 N N . ARG A 1 77 ? 1.498 -5.016 2.916 1 90.75 77 ARG A N 1
ATOM 545 C CA . ARG A 1 77 ? 1.362 -6.465 2.867 1 90.75 77 ARG A CA 1
ATOM 546 C C . ARG A 1 77 ? 0.158 -6.875 2.025 1 90.75 77 ARG A C 1
ATOM 548 O O . ARG A 1 77 ? -0.935 -6.328 2.189 1 90.75 77 ARG A O 1
ATOM 555 N N . SER A 1 78 ? 0.41 -7.824 1.127 1 92.06 78 SER A N 1
ATOM 556 C CA . SER A 1 78 ? -0.729 -8.141 0.272 1 92.06 78 SER A CA 1
ATOM 557 C C . SER A 1 78 ? -0.572 -9.516 -0.373 1 92.06 78 SER A C 1
ATOM 559 O O . SER A 1 78 ? 0.534 -10.055 -0.431 1 92.06 78 SER A O 1
ATOM 561 N N . CYS A 1 79 ? -1.711 -10.023 -0.799 1 92 79 CYS A N 1
ATOM 562 C CA . CYS A 1 79 ? -1.722 -11.086 -1.801 1 92 79 CYS A CA 1
ATOM 563 C C . CYS A 1 79 ? -1.442 -10.523 -3.189 1 92 79 CYS A C 1
ATOM 565 O O . CYS A 1 79 ? -2.08 -9.555 -3.615 1 92 79 CYS A O 1
ATOM 567 N N . ASN A 1 80 ? -0.467 -11.062 -3.787 1 91.38 80 ASN A N 1
ATOM 568 C CA . ASN A 1 80 ? -0.221 -10.648 -5.164 1 91.38 80 ASN A CA 1
ATOM 569 C C . ASN A 1 80 ? -1.205 -11.297 -6.133 1 91.38 80 ASN A C 1
ATOM 571 O O . ASN A 1 80 ? -1.028 -12.453 -6.52 1 91.38 80 ASN A O 1
ATOM 575 N N . LEU A 1 81 ? -2.18 -10.492 -6.539 1 87.81 81 LEU A N 1
ATOM 576 C CA . LEU A 1 81 ? -3.186 -10.961 -7.488 1 87.81 81 LEU A CA 1
ATOM 577 C C . LEU A 1 81 ? -2.746 -10.688 -8.922 1 87.81 81 LEU A C 1
ATOM 579 O O . LEU A 1 81 ? -2.729 -9.531 -9.359 1 87.81 81 LEU A O 1
ATOM 583 N N . ILE A 1 82 ? -2.463 -11.75 -9.656 1 83.62 82 ILE A N 1
ATOM 584 C CA . ILE A 1 82 ? -1.953 -11.648 -11.016 1 83.62 82 ILE A CA 1
ATOM 585 C C . ILE A 1 82 ? -2.977 -12.219 -11.992 1 83.62 82 ILE A C 1
ATOM 587 O O . ILE A 1 82 ? -3.475 -13.328 -11.805 1 83.62 82 ILE A O 1
ATOM 591 N N . PRO A 1 83 ? -3.209 -11.422 -12.992 1 82.56 83 PRO A N 1
ATOM 592 C CA . PRO A 1 83 ? -4.082 -12.008 -14.008 1 82.56 83 PRO A CA 1
ATOM 593 C C . PRO A 1 83 ? -3.578 -13.359 -14.508 1 82.56 83 PRO A C 1
ATOM 595 O O . PRO A 1 83 ? -2.371 -13.547 -14.688 1 82.56 83 PRO A O 1
ATOM 598 N N . GLN A 1 84 ? -4.492 -14.336 -14.766 1 86.38 84 GLN A N 1
ATOM 599 C CA . GLN A 1 84 ? -4.152 -15.727 -15.07 1 86.38 84 GLN A CA 1
ATOM 600 C C . GLN A 1 84 ? -3.334 -15.82 -16.359 1 86.38 84 GLN A C 1
ATOM 602 O O . GLN A 1 84 ? -2.592 -16.781 -16.562 1 86.38 84 GLN A O 1
ATOM 607 N N . ASN A 1 85 ? -3.443 -14.852 -17.266 1 85.38 85 ASN A N 1
ATOM 608 C CA . ASN A 1 85 ? -2.75 -14.906 -18.547 1 85.38 85 ASN A CA 1
ATOM 609 C C . ASN A 1 85 ? -1.375 -14.242 -18.469 1 85.38 85 ASN A C 1
ATOM 611 O O . ASN A 1 85 ? -0.688 -14.109 -19.484 1 85.38 85 ASN A O 1
ATOM 615 N N . LEU A 1 86 ? -0.958 -13.812 -17.281 1 83.56 86 LEU A N 1
ATOM 616 C CA . LEU A 1 86 ? 0.341 -13.18 -17.094 1 83.56 86 LEU A CA 1
ATOM 617 C C . LEU A 1 86 ? 1.22 -13.992 -16.156 1 83.56 86 LEU A C 1
ATOM 619 O O . LEU A 1 86 ? 0.712 -14.688 -15.273 1 83.56 86 LEU A O 1
ATOM 623 N N . ASP A 1 87 ? 2.508 -13.844 -16.406 1 85.06 87 ASP A N 1
ATOM 624 C CA . ASP A 1 87 ? 3.449 -14.508 -15.508 1 85.06 87 ASP A CA 1
ATOM 625 C C . ASP A 1 87 ? 3.619 -13.719 -14.211 1 85.06 87 ASP A C 1
ATOM 627 O O . ASP A 1 87 ? 3.664 -12.492 -14.227 1 85.06 87 ASP A O 1
ATOM 631 N N . ALA A 1 88 ? 3.768 -14.531 -13.094 1 87.56 88 ALA A N 1
ATOM 632 C CA . ALA A 1 88 ? 4.062 -13.891 -11.82 1 87.56 88 ALA A CA 1
ATOM 633 C C . ALA A 1 88 ? 5.473 -13.305 -11.812 1 87.56 88 ALA A C 1
ATOM 635 O O . ALA A 1 88 ? 6.375 -13.844 -12.453 1 87.56 88 ALA A O 1
ATOM 636 N N . PRO A 1 89 ? 5.641 -12.211 -11.047 1 89.69 89 PRO A N 1
ATOM 637 C CA . PRO A 1 89 ? 7.004 -11.695 -10.891 1 89.69 89 PRO A CA 1
ATOM 638 C C . PRO A 1 89 ? 7.961 -12.727 -10.289 1 89.69 89 PRO A C 1
ATOM 640 O O . PRO A 1 89 ? 7.539 -13.586 -9.516 1 89.69 89 PRO A O 1
ATOM 643 N N . PRO A 1 90 ? 9.258 -12.594 -10.695 1 91.12 90 PRO A N 1
ATOM 644 C CA . PRO A 1 90 ? 10.227 -13.484 -10.055 1 91.12 90 PRO A CA 1
ATOM 645 C C . PRO A 1 90 ? 10.266 -13.32 -8.539 1 91.12 90 PRO A C 1
ATOM 647 O O . PRO A 1 90 ? 10.164 -12.195 -8.039 1 91.12 90 PRO A O 1
ATOM 650 N N . LEU A 1 91 ? 10.398 -14.445 -7.848 1 93.06 91 LEU A N 1
ATOM 651 C CA . LEU A 1 91 ? 10.492 -14.438 -6.391 1 93.06 91 LEU A CA 1
ATOM 652 C C . LEU A 1 91 ? 11.82 -13.859 -5.934 1 93.06 91 LEU A C 1
ATOM 654 O O . LEU A 1 91 ? 12.883 -14.438 -6.191 1 93.06 91 LEU A O 1
ATOM 658 N N . LYS A 1 92 ? 11.734 -12.703 -5.312 1 91.62 92 LYS A N 1
ATOM 659 C CA . LYS A 1 92 ? 12.953 -12.07 -4.824 1 91.62 92 LYS A CA 1
ATOM 660 C C . LYS A 1 92 ? 12.633 -10.961 -3.828 1 91.62 92 LYS A C 1
ATOM 662 O O . LYS A 1 92 ? 11.547 -10.383 -3.863 1 91.62 92 LYS A O 1
ATOM 667 N N . CYS A 1 93 ? 13.672 -10.703 -2.947 1 90.88 93 CYS A N 1
ATOM 668 C CA . CYS A 1 93 ? 13.664 -9.516 -2.1 1 90.88 93 CYS A CA 1
ATOM 669 C C . CYS A 1 93 ? 14.789 -8.562 -2.488 1 90.88 93 CYS A C 1
ATOM 671 O O . CYS A 1 93 ? 15.961 -8.945 -2.492 1 90.88 93 CYS A O 1
ATOM 673 N N . VAL A 1 94 ? 14.398 -7.367 -2.842 1 91.56 94 VAL A N 1
ATOM 674 C CA . VAL A 1 94 ? 15.352 -6.375 -3.334 1 91.56 94 VAL A CA 1
ATOM 675 C C . VAL A 1 94 ? 15.195 -5.074 -2.551 1 91.56 94 VAL A C 1
ATOM 677 O O . VAL A 1 94 ? 14.148 -4.832 -1.945 1 91.56 94 VAL A O 1
ATOM 680 N N . SER A 1 95 ? 16.297 -4.246 -2.553 1 89.5 95 SER A N 1
ATOM 681 C CA . SER A 1 95 ? 16.25 -3.004 -1.786 1 89.5 95 SER A CA 1
ATOM 682 C C 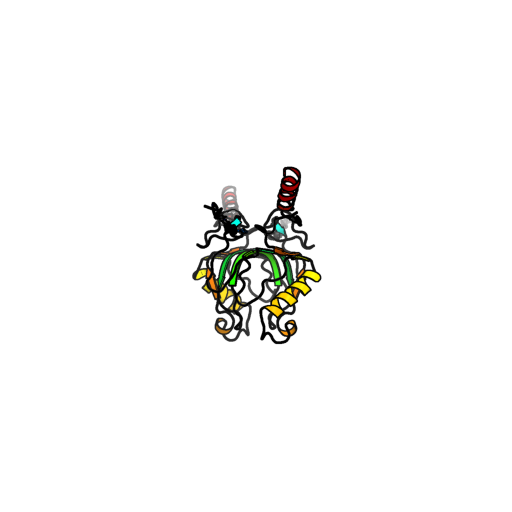. SER A 1 95 ? 16.75 -1.826 -2.617 1 89.5 95 SER A C 1
ATOM 684 O O . SER A 1 95 ? 17.531 -2.008 -3.553 1 89.5 95 SER A O 1
ATOM 686 N N . GLY A 1 96 ? 16.25 -0.664 -2.209 1 89.31 96 GLY A N 1
ATOM 687 C CA . GLY A 1 96 ? 16.75 0.581 -2.77 1 89.31 96 GLY A CA 1
ATOM 688 C C . GLY A 1 96 ? 16.672 0.63 -4.285 1 89.31 96 GLY A C 1
ATOM 689 O O . GLY A 1 96 ? 15.609 0.374 -4.863 1 89.31 96 GLY A O 1
ATOM 690 N N . SER A 1 97 ? 17.812 0.936 -4.898 1 92.62 97 SER A N 1
ATOM 691 C CA . SER A 1 97 ? 17.875 1.101 -6.348 1 92.62 97 SER A CA 1
ATOM 692 C C . SER A 1 97 ? 17.531 -0.202 -7.066 1 92.62 97 SER A C 1
ATOM 694 O O . SER A 1 97 ? 16.938 -0.185 -8.148 1 92.62 97 SER A O 1
ATOM 696 N N . ASN A 1 98 ? 17.891 -1.281 -6.504 1 94.44 98 ASN A N 1
ATOM 697 C CA . ASN A 1 98 ? 17.516 -2.562 -7.098 1 94.44 98 ASN A CA 1
ATOM 698 C C . ASN A 1 98 ? 16.016 -2.795 -7.031 1 94.44 98 ASN A C 1
ATOM 700 O O . ASN A 1 98 ? 15.43 -3.369 -7.949 1 94.44 98 ASN A O 1
ATOM 704 N N . ALA A 1 99 ? 15.461 -2.361 -5.969 1 92.38 99 ALA A N 1
ATOM 705 C CA . ALA A 1 99 ? 14 -2.447 -5.867 1 92.38 99 ALA A CA 1
ATOM 706 C C . ALA A 1 99 ? 13.328 -1.599 -6.938 1 92.38 99 ALA A C 1
ATOM 708 O O . ALA A 1 99 ? 12.352 -2.031 -7.559 1 92.38 99 ALA A O 1
ATOM 709 N N . THR A 1 100 ? 13.859 -0.398 -7.172 1 93.69 100 THR A N 1
ATOM 710 C CA . THR A 1 100 ? 13.352 0.484 -8.211 1 93.69 100 THR A CA 1
ATOM 711 C C . THR A 1 100 ? 13.391 -0.205 -9.578 1 93.69 100 THR A C 1
ATOM 713 O O . THR A 1 100 ? 12.383 -0.259 -10.281 1 93.69 100 THR A O 1
ATOM 716 N N . THR A 1 101 ? 14.508 -0.767 -9.859 1 93 101 THR A N 1
ATOM 717 C CA . THR A 1 101 ? 14.703 -1.423 -11.148 1 93 101 THR A CA 1
ATOM 718 C C . THR A 1 101 ? 13.805 -2.646 -11.281 1 93 101 THR A C 1
ATOM 720 O O . THR A 1 101 ? 13.164 -2.85 -12.312 1 93 101 THR A O 1
ATOM 723 N N . TYR A 1 102 ? 13.828 -3.389 -10.266 1 92.94 102 TYR A N 1
ATOM 724 C CA . TYR A 1 102 ? 13.008 -4.598 -10.266 1 92.94 102 TYR A CA 1
ATOM 725 C C . TYR A 1 102 ? 11.539 -4.262 -10.484 1 92.94 102 TYR A C 1
ATOM 727 O O . TYR A 1 102 ? 10.875 -4.879 -11.32 1 92.94 102 TYR A O 1
ATOM 735 N N . PHE A 1 103 ? 11.062 -3.348 -9.781 1 91.88 103 PHE A N 1
ATOM 736 C CA . PHE A 1 103 ? 9.648 -2.984 -9.867 1 91.88 103 PHE A CA 1
ATOM 737 C C . PHE A 1 103 ? 9.312 -2.453 -11.258 1 91.88 103 PHE A C 1
ATOM 739 O O . PHE A 1 103 ? 8.281 -2.803 -11.828 1 91.88 103 PHE A O 1
ATOM 746 N N . ARG A 1 104 ? 10.148 -1.664 -11.812 1 86.94 104 ARG A N 1
ATOM 747 C CA . ARG A 1 104 ? 9.938 -1.147 -13.164 1 86.94 104 ARG A CA 1
ATOM 748 C C . ARG A 1 104 ? 9.828 -2.285 -14.172 1 86.94 104 ARG A C 1
ATOM 750 O O . ARG A 1 104 ? 8.984 -2.236 -15.078 1 86.94 104 ARG A O 1
ATOM 757 N N . ASN A 1 105 ? 10.633 -3.285 -13.961 1 86.62 105 ASN A N 1
ATOM 758 C CA . ASN A 1 105 ? 10.562 -4.438 -14.852 1 86.62 105 ASN A CA 1
ATOM 759 C C . ASN A 1 105 ? 9.258 -5.207 -14.68 1 86.62 105 ASN A C 1
ATOM 761 O O . ASN A 1 105 ? 8.648 -5.629 -15.656 1 86.62 105 ASN A O 1
ATOM 765 N 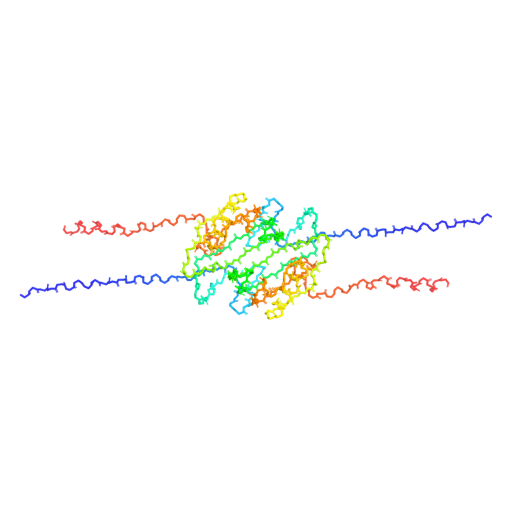N . VAL A 1 106 ? 8.859 -5.375 -13.43 1 84.88 106 VAL A N 1
ATOM 766 C CA . VAL A 1 106 ? 7.613 -6.078 -13.141 1 84.88 106 VAL A CA 1
ATOM 767 C C . VAL A 1 106 ? 6.441 -5.355 -13.797 1 84.88 106 VAL A C 1
ATOM 769 O O . VAL A 1 106 ? 5.617 -5.977 -14.469 1 84.88 106 VAL A O 1
ATOM 772 N N . VAL A 1 107 ? 6.367 -4.043 -13.656 1 81.5 107 VAL A N 1
ATOM 773 C CA . VAL A 1 107 ? 5.273 -3.26 -14.219 1 81.5 107 VAL A CA 1
ATOM 774 C C . VAL A 1 107 ? 5.34 -3.303 -15.742 1 81.5 107 VAL A C 1
ATOM 776 O O . VAL A 1 107 ? 4.309 -3.406 -16.422 1 81.5 107 VAL A O 1
ATOM 779 N N . GLY A 1 108 ? 6.469 -3.234 -16.328 1 77.06 108 GLY A N 1
ATOM 780 C CA . GLY A 1 108 ? 6.648 -3.336 -17.766 1 77.06 108 GLY A CA 1
ATOM 781 C C . GLY A 1 108 ? 6.113 -4.633 -18.344 1 77.06 108 GLY A C 1
ATOM 782 O O . GLY A 1 108 ? 5.555 -4.648 -19.438 1 77.06 108 GLY A O 1
ATOM 783 N N . ASP A 1 109 ? 6.258 -5.699 -17.594 1 75.94 109 ASP A N 1
ATOM 784 C CA . ASP A 1 109 ? 5.797 -7.012 -18.047 1 75.94 109 ASP A CA 1
ATOM 785 C C . ASP A 1 109 ? 4.277 -7.125 -17.938 1 75.94 109 ASP A C 1
ATOM 787 O O . ASP A 1 109 ? 3.646 -7.824 -18.734 1 75.94 109 ASP A O 1
ATOM 791 N N . LEU A 1 110 ? 3.709 -6.422 -16.984 1 72.25 110 LEU A N 1
ATOM 792 C CA . LEU A 1 110 ? 2.291 -6.594 -16.688 1 72.25 110 LEU A CA 1
ATOM 793 C C . LEU A 1 110 ? 1.442 -5.605 -17.469 1 72.25 110 LEU A C 1
ATOM 795 O O . LEU A 1 110 ? 0.26 -5.855 -17.719 1 72.25 110 LEU A O 1
ATOM 799 N N . VAL A 1 111 ? 2.068 -4.469 -17.812 1 66.19 111 VAL A N 1
ATOM 800 C CA . VAL A 1 111 ? 1.316 -3.457 -18.547 1 66.19 111 VAL A CA 1
ATOM 801 C C . VAL A 1 111 ? 1.822 -3.379 -19.984 1 66.19 111 VAL A C 1
ATOM 803 O O . VAL A 1 111 ? 2.766 -2.641 -20.281 1 66.19 111 VAL A O 1
ATOM 806 N N . PRO A 1 112 ? 1.41 -4.191 -20.859 1 60.5 112 PRO A N 1
ATOM 807 C CA . PRO A 1 112 ? 1.95 -4.305 -22.219 1 60.5 112 PRO A CA 1
ATOM 808 C C . PRO A 1 112 ? 1.987 -2.967 -22.953 1 60.5 112 PRO A C 1
ATOM 810 O O . PRO A 1 112 ? 2.924 -2.697 -23.719 1 60.5 112 PRO A O 1
ATOM 813 N N . ASP A 1 113 ? 0.869 -2.219 -23 1 56.66 113 ASP A N 1
ATOM 814 C CA . ASP A 1 113 ? 0.792 -1.035 -23.844 1 56.66 113 ASP A CA 1
ATOM 815 C C . ASP A 1 113 ? 1.351 0.192 -23.125 1 56.66 113 ASP A C 1
ATOM 817 O O . ASP A 1 113 ? 1.122 1.325 -23.562 1 56.66 113 ASP A O 1
ATOM 821 N N . ALA A 1 114 ? 1.946 -0.274 -22.078 1 54.59 114 ALA A N 1
ATOM 822 C CA . ALA A 1 114 ? 2.559 0.896 -21.453 1 54.59 114 ALA A CA 1
ATOM 823 C C . ALA A 1 114 ? 3.629 1.501 -22.359 1 54.59 114 ALA A C 1
ATOM 825 O O . ALA A 1 114 ? 4.594 0.827 -22.734 1 54.59 114 ALA A O 1
ATOM 826 N N . THR A 1 115 ? 3.357 2.268 -23.344 1 56.53 115 THR A N 1
ATOM 827 C CA . THR A 1 115 ? 4.375 2.826 -24.219 1 56.53 115 THR A CA 1
ATOM 828 C C . THR A 1 115 ? 5.762 2.699 -23.594 1 56.53 115 THR A C 1
ATOM 830 O O . THR A 1 115 ? 6.648 2.062 -24.172 1 56.53 115 THR A O 1
ATOM 833 N N . SER A 1 116 ? 6.34 3.641 -23.031 1 62.34 116 SER A N 1
ATOM 834 C CA . SER A 1 116 ? 7.625 3.609 -22.344 1 62.34 116 SER A CA 1
ATOM 835 C C . SER A 1 116 ? 7.445 3.65 -20.828 1 62.34 116 SER A C 1
ATOM 837 O O . SER A 1 116 ? 6.852 4.59 -20.297 1 62.34 116 SER A O 1
ATOM 839 N N . ILE A 1 117 ? 7.559 2.449 -20.141 1 62.88 117 ILE A N 1
ATOM 840 C CA . ILE A 1 117 ? 7.434 2.34 -18.688 1 62.88 117 ILE A CA 1
ATOM 841 C C . ILE A 1 117 ? 7.988 3.598 -18.031 1 62.88 117 ILE A C 1
ATOM 843 O O . ILE A 1 117 ? 7.441 4.074 -17.031 1 62.88 117 ILE A O 1
ATOM 847 N N . GLY A 1 118 ? 9.031 4.078 -18.688 1 62.03 118 GLY A N 1
ATOM 848 C CA . GLY A 1 118 ? 9.609 5.309 -18.156 1 62.03 118 GLY A CA 1
ATOM 849 C C . GLY A 1 118 ? 8.664 6.492 -18.234 1 62.03 118 GLY A C 1
ATOM 850 O O . GLY A 1 118 ? 8.711 7.387 -17.391 1 62.03 118 GLY A O 1
ATOM 851 N N . ASP A 1 119 ? 7.879 6.406 -19.234 1 65.12 119 ASP A N 1
ATOM 852 C CA . ASP A 1 119 ? 6.949 7.516 -19.406 1 65.12 119 ASP A CA 1
ATOM 853 C C . ASP A 1 119 ? 5.766 7.402 -18.453 1 65.12 119 ASP A C 1
ATOM 855 O O . ASP A 1 119 ? 5.145 8.406 -18.109 1 65.12 119 ASP A O 1
ATOM 859 N N . VAL A 1 120 ? 5.637 6.219 -18.047 1 68.19 120 VAL A N 1
ATOM 860 C CA . VAL A 1 120 ? 4.465 5.988 -17.203 1 68.19 120 VAL A CA 1
ATOM 861 C C . VAL A 1 120 ? 4.883 5.91 -15.742 1 68.19 120 VAL A C 1
ATOM 863 O O . VAL A 1 120 ? 4.199 6.445 -14.859 1 68.19 120 VAL A O 1
ATOM 866 N N . LEU A 1 121 ? 6.023 5.285 -15.555 1 79.31 121 LEU A N 1
ATOM 867 C CA . LEU A 1 121 ? 6.484 5.035 -14.195 1 79.31 121 LEU A CA 1
ATOM 868 C C . LEU A 1 121 ? 7.863 5.648 -13.969 1 79.31 121 LEU A C 1
ATOM 870 O O . LEU A 1 121 ? 8.875 5.09 -14.398 1 79.31 121 LEU A O 1
ATOM 874 N N . ASP A 1 122 ? 7.906 6.828 -13.414 1 86.56 122 ASP A N 1
ATOM 875 C CA . ASP A 1 122 ? 9.141 7.473 -12.977 1 86.56 122 ASP A CA 1
ATOM 876 C C . ASP A 1 122 ? 9.211 7.547 -11.453 1 86.56 122 ASP A C 1
ATOM 878 O O . ASP A 1 122 ? 8.891 8.578 -10.859 1 86.56 122 ASP A O 1
ATOM 882 N N . ILE A 1 123 ? 9.602 6.355 -10.867 1 90.06 123 ILE A N 1
ATOM 883 C CA . ILE A 1 123 ? 9.57 6.312 -9.406 1 90.06 123 ILE A CA 1
ATOM 884 C C . ILE A 1 123 ? 10.938 5.887 -8.875 1 90.06 123 ILE A C 1
ATOM 886 O O . ILE A 1 123 ? 11.719 5.254 -9.594 1 90.06 123 ILE A O 1
ATOM 890 N N . THR A 1 124 ? 11.227 6.262 -7.688 1 92.19 124 THR A N 1
ATOM 891 C CA . THR A 1 124 ? 12.359 5.797 -6.891 1 92.19 124 THR A CA 1
ATOM 892 C C . THR A 1 124 ? 11.867 5.117 -5.613 1 92.19 124 THR A C 1
ATOM 894 O O . THR A 1 124 ? 11.016 5.656 -4.902 1 92.19 124 THR A O 1
ATOM 897 N N . ILE A 1 125 ? 12.336 3.953 -5.418 1 90.44 125 ILE A N 1
ATOM 898 C CA . ILE A 1 125 ? 12.023 3.213 -4.203 1 90.44 125 ILE A CA 1
ATOM 899 C C . ILE A 1 125 ? 13.188 3.301 -3.223 1 90.44 125 ILE A C 1
ATOM 901 O O . ILE A 1 125 ? 14.344 3.121 -3.611 1 90.44 125 ILE A O 1
ATOM 905 N N . THR A 1 126 ? 12.82 3.719 -2.041 1 88.94 126 THR A N 1
ATOM 906 C CA . THR A 1 126 ? 13.734 3.613 -0.912 1 88.94 126 THR A CA 1
ATOM 907 C C . THR A 1 126 ? 13.211 2.617 0.118 1 88.94 126 THR A C 1
ATOM 909 O O . THR A 1 126 ? 12.047 2.68 0.515 1 88.94 126 THR A O 1
ATOM 912 N N . GLY A 1 127 ? 13.984 1.517 0.311 1 88.25 127 GLY A N 1
ATOM 913 C CA . GLY A 1 127 ? 13.555 0.46 1.213 1 88.25 127 GLY A CA 1
ATOM 914 C C . GLY A 1 127 ? 13.562 -0.913 0.567 1 88.25 127 GLY A C 1
ATOM 915 O O . GLY A 1 127 ? 14.391 -1.195 -0.301 1 88.25 127 GLY A O 1
ATOM 916 N N . ASP A 1 128 ? 12.539 -1.814 1.101 1 89.06 128 ASP A N 1
ATOM 917 C CA . ASP A 1 128 ? 12.555 -3.209 0.671 1 89.06 128 ASP A CA 1
ATOM 918 C C . ASP A 1 128 ? 11.25 -3.586 -0.028 1 89.06 128 ASP A C 1
ATOM 920 O O . ASP A 1 128 ? 10.172 -3.189 0.411 1 89.06 128 ASP A O 1
ATOM 924 N N . LEU A 1 129 ? 11.438 -4.352 -1.099 1 92.31 129 LEU A N 1
ATOM 925 C CA . LEU A 1 129 ? 10.336 -4.953 -1.839 1 92.31 129 LEU A CA 1
ATOM 926 C C . LEU A 1 129 ? 10.547 -6.453 -2.006 1 92.31 129 LEU A C 1
ATOM 928 O O . LEU A 1 129 ? 11.586 -6.887 -2.521 1 92.31 129 LEU A O 1
ATOM 932 N N . CYS A 1 130 ? 9.555 -7.242 -1.573 1 92.38 130 CYS A N 1
ATOM 933 C CA . CYS A 1 130 ? 9.688 -8.695 -1.644 1 92.38 130 CYS A CA 1
ATOM 934 C C . CYS A 1 130 ? 8.461 -9.32 -2.299 1 92.38 130 CYS A C 1
ATOM 936 O O . CYS A 1 130 ? 7.328 -8.961 -1.977 1 92.38 130 CYS A O 1
ATOM 938 N N . TYR A 1 131 ? 8.719 -10.148 -3.205 1 93.81 131 TYR A N 1
ATOM 939 C CA . TYR A 1 131 ? 7.758 -11.133 -3.688 1 93.81 131 TYR A CA 1
ATOM 940 C C . TYR A 1 131 ? 8.141 -12.531 -3.232 1 93.81 131 TYR A C 1
ATOM 942 O O . TYR A 1 131 ? 9.25 -13 -3.502 1 93.81 131 TYR A O 1
ATOM 950 N N . CYS A 1 132 ? 7.23 -13.125 -2.584 1 92.81 132 CYS A N 1
ATOM 951 C CA . CYS A 1 132 ? 7.598 -14.383 -1.941 1 92.81 132 CYS A CA 1
ATOM 952 C C . CYS A 1 132 ? 6.523 -15.445 -2.164 1 92.81 132 CYS A C 1
ATOM 954 O O . CYS A 1 132 ? 5.344 -15.117 -2.303 1 92.81 132 CYS A O 1
ATOM 956 N N . ALA A 1 133 ? 6.961 -16.703 -2.102 1 89.69 133 ALA A N 1
ATOM 957 C CA . ALA A 1 133 ? 6.012 -17.797 -2.252 1 89.69 133 ALA A CA 1
ATOM 958 C C . ALA A 1 133 ? 5.711 -18.453 -0.905 1 89.69 133 ALA A C 1
ATOM 960 O O . ALA A 1 133 ? 4.891 -19.375 -0.821 1 89.69 133 ALA A O 1
ATOM 961 N N . ASP A 1 134 ? 6.375 -17.906 0.107 1 88.44 134 ASP A N 1
ATOM 962 C CA . ASP A 1 134 ? 6.098 -18.453 1.433 1 88.44 134 ASP A CA 1
ATOM 963 C C . ASP A 1 134 ? 5.109 -17.578 2.193 1 88.44 134 ASP A C 1
ATOM 965 O O . ASP A 1 134 ? 4.926 -16.406 1.85 1 88.44 134 ASP A O 1
ATOM 969 N N . ASP A 1 135 ? 4.613 -18.141 3.283 1 86.25 135 ASP A N 1
ATOM 970 C CA . ASP A 1 135 ? 3.58 -17.469 4.062 1 86.25 135 ASP A CA 1
ATOM 971 C C . ASP A 1 135 ? 4.098 -16.156 4.645 1 86.25 135 ASP A C 1
ATOM 973 O O . ASP A 1 135 ? 5.055 -16.156 5.422 1 86.25 135 ASP A O 1
ATOM 977 N N . GLY A 1 136 ? 3.453 -15.047 4.23 1 85.62 136 GLY A N 1
ATOM 978 C CA . GLY A 1 136 ? 3.746 -13.734 4.781 1 85.62 136 GLY A CA 1
ATOM 979 C C . GLY A 1 136 ? 5.145 -13.25 4.449 1 85.62 136 GLY A C 1
ATOM 980 O O . GLY A 1 136 ? 5.637 -12.297 5.055 1 85.62 136 GLY A O 1
ATOM 981 N N . CYS A 1 137 ? 5.832 -13.906 3.572 1 84.12 137 CYS A N 1
ATOM 982 C CA . CYS A 1 137 ? 7.223 -13.625 3.244 1 84.12 137 CYS A CA 1
ATOM 983 C C . CYS A 1 137 ? 8.133 -13.859 4.445 1 84.12 137 CYS A C 1
ATOM 985 O O . CYS A 1 137 ? 9.117 -13.148 4.637 1 84.12 137 CYS A O 1
ATOM 987 N N . ASN A 1 138 ? 7.719 -14.508 5.461 1 70.19 138 ASN A N 1
ATOM 988 C CA . ASN A 1 138 ? 8.508 -14.766 6.66 1 70.19 138 ASN A CA 1
ATOM 989 C C . ASN A 1 138 ? 9.359 -16.016 6.508 1 70.19 138 ASN A C 1
ATOM 991 O O . ASN A 1 138 ? 10.023 -16.438 7.457 1 70.19 138 ASN A O 1
ATOM 995 N N . GLY A 1 139 ? 9.156 -16.656 5.449 1 57.38 139 GLY A N 1
ATOM 996 C CA . GLY A 1 139 ? 10.016 -17.812 5.293 1 57.38 139 GLY A CA 1
ATOM 997 C C . GLY A 1 139 ? 11.469 -17.438 5.035 1 57.38 139 GLY A C 1
ATOM 998 O O . GLY A 1 139 ? 11.758 -16.359 4.527 1 57.38 139 GLY A O 1
ATOM 999 N N . ALA A 1 140 ? 12.461 -17.734 5.859 1 42.47 140 ALA A N 1
ATOM 1000 C CA . ALA A 1 140 ? 13.898 -17.656 5.633 1 42.47 140 ALA A CA 1
ATOM 1001 C C . ALA A 1 140 ? 14.219 -17.562 4.141 1 42.47 140 ALA A C 1
ATOM 1003 O O . ALA A 1 140 ? 13.391 -17.906 3.301 1 42.47 140 ALA A O 1
ATOM 1004 N N . ASN A 1 141 ? 15.523 -17.203 3.594 1 37.88 141 ASN A N 1
ATOM 1005 C CA . ASN A 1 141 ? 16.328 -17.766 2.512 1 37.88 141 ASN A CA 1
ATOM 1006 C C . ASN A 1 141 ? 15.867 -19.172 2.139 1 37.88 141 ASN A C 1
ATOM 1008 O O . ASN A 1 141 ? 16.609 -19.922 1.516 1 37.88 141 ASN A O 1
ATOM 1012 N N . SER A 1 142 ? 15.344 -20 3.004 1 35.03 142 SER A N 1
ATOM 1013 C CA . SER A 1 142 ? 15.773 -21.359 3.299 1 35.03 142 SER A CA 1
ATOM 1014 C C . SER A 1 142 ? 15.57 -22.281 2.098 1 35.03 142 SER A C 1
ATOM 1016 O O . SER A 1 142 ? 14.484 -22.312 1.51 1 35.03 142 SER A O 1
ATOM 1018 N N . LEU A 1 143 ? 16.609 -22.422 1.38 1 35 143 LEU A N 1
ATOM 1019 C CA . LEU A 1 143 ? 16.922 -23.5 0.452 1 35 143 LEU A CA 1
ATOM 1020 C C . LEU A 1 143 ? 16.094 -24.75 0.759 1 35 143 LEU A C 1
ATOM 1022 O O . LEU A 1 143 ? 16.219 -25.312 1.844 1 35 143 LEU A O 1
ATOM 1026 N N . LYS A 1 144 ? 15.062 -24.688 0.444 1 33.28 144 LYS A N 1
ATOM 1027 C CA . LYS A 1 144 ? 14.43 -26 0.485 1 33.28 144 LYS A CA 1
ATOM 1028 C C . LYS A 1 144 ? 15.438 -27.109 0.192 1 33.28 144 LYS A C 1
ATOM 1030 O O . LYS A 1 144 ? 16.031 -27.156 -0.887 1 33.28 144 LYS A O 1
ATOM 1035 N N . PRO A 1 145 ? 16.172 -27.562 1.278 1 33.09 145 PRO A N 1
ATOM 1036 C CA . PRO A 1 145 ? 16.797 -28.828 0.892 1 33.09 145 PRO A CA 1
ATOM 1037 C C . PRO A 1 145 ? 15.82 -29.781 0.2 1 33.09 145 PRO A C 1
ATOM 1039 O O . PRO A 1 145 ? 14.766 -30.109 0.758 1 33.09 145 PRO A O 1
ATOM 1042 N N . PHE A 1 146 ? 15.484 -29.531 -0.938 1 30.73 146 PHE A N 1
ATOM 1043 C CA . PHE A 1 146 ? 14.805 -30.625 -1.619 1 30.73 146 PHE A CA 1
ATOM 1044 C C . PHE A 1 146 ? 15.156 -31.953 -0.978 1 30.73 146 PHE A C 1
ATOM 1046 O O . PHE A 1 146 ? 16.328 -32.25 -0.714 1 30.73 146 PHE A O 1
ATOM 1053 N N . LEU A 1 147 ? 14.211 -32.594 -0.403 1 31.88 147 LEU A N 1
ATOM 1054 C CA . LEU A 1 147 ? 14.117 -34 0.012 1 31.88 147 LEU A CA 1
ATOM 1055 C C . LEU A 1 147 ? 14.867 -34.906 -0.958 1 31.88 147 LEU A C 1
ATOM 1057 O O . LEU A 1 147 ? 14.422 -35.094 -2.09 1 31.88 147 LEU A O 1
ATOM 1061 N N . TRP A 1 148 ? 16.219 -34.719 -0.98 1 31.61 148 TRP A N 1
ATOM 1062 C CA . TRP A 1 148 ? 16.938 -35.875 -1.483 1 31.61 148 TRP A CA 1
ATOM 1063 C C . TRP A 1 148 ? 16.375 -37.156 -0.889 1 31.61 148 TRP A C 1
ATOM 1065 O O . TRP A 1 148 ? 17.062 -37.875 -0.155 1 31.61 148 TRP A O 1
ATOM 1075 N N . LEU A 1 149 ? 15.133 -37 -0.345 1 30.5 149 LEU A N 1
ATOM 1076 C CA . LEU A 1 149 ? 14.781 -38.281 0.262 1 30.5 149 LEU A CA 1
ATOM 1077 C C . LEU A 1 149 ? 14.961 -39.438 -0.731 1 30.5 149 LEU A C 1
ATOM 1079 O O . LEU A 1 149 ? 15.438 -40.5 -0.366 1 30.5 149 LEU A O 1
ATOM 1083 N N . ILE A 1 150 ? 14.281 -39.312 -1.826 1 31.97 150 ILE A N 1
ATOM 1084 C CA . ILE A 1 150 ? 13.688 -40.625 -2.143 1 31.97 150 ILE A CA 1
ATOM 1085 C C . ILE A 1 150 ? 14.773 -41.562 -2.654 1 31.97 150 ILE A C 1
ATOM 1087 O O . ILE A 1 150 ? 14.516 -42.75 -2.865 1 31.97 150 ILE A O 1
ATOM 1091 N N . ILE A 1 151 ? 15.945 -40.875 -3.076 1 32.25 151 ILE A N 1
ATOM 1092 C CA . ILE A 1 151 ? 16.5 -41.812 -4.062 1 32.25 151 ILE A CA 1
ATOM 1093 C C . ILE A 1 151 ? 17 -43.062 -3.367 1 32.25 151 ILE A C 1
ATOM 1095 O O . ILE A 1 151 ? 17.484 -44 -4.023 1 32.25 151 ILE A O 1
ATOM 1099 N N . THR A 1 152 ? 17.109 -42.875 -2 1 33.19 152 THR A N 1
ATOM 1100 C CA . THR A 1 152 ? 18.016 -43.938 -1.546 1 33.19 152 THR A CA 1
ATOM 1101 C C . THR A 1 152 ? 17.312 -45.281 -1.614 1 33.19 152 THR A C 1
ATOM 1103 O O . THR A 1 152 ? 17.875 -46.312 -1.193 1 33.19 152 THR A O 1
ATOM 1106 N N . VAL A 1 153 ? 15.992 -45.125 -1.831 1 32.69 153 VAL A N 1
ATOM 1107 C CA . VAL A 1 153 ? 15.414 -46.406 -1.439 1 32.69 153 VAL A CA 1
ATOM 1108 C C . VAL A 1 153 ? 15.953 -47.5 -2.342 1 32.69 153 VAL A C 1
ATOM 1110 O O . VAL A 1 153 ? 15.805 -48.688 -2.037 1 32.69 153 VAL A O 1
ATOM 1113 N N . GLY A 1 154 ? 16.266 -47 -3.59 1 32.28 154 GLY A N 1
ATOM 1114 C CA . GLY A 1 154 ? 16.234 -48.125 -4.496 1 32.28 154 GLY A CA 1
ATOM 1115 C C . GLY A 1 154 ? 17.359 -49.125 -4.23 1 32.28 154 GLY A C 1
ATOM 1116 O O . GLY A 1 154 ? 17.359 -50.219 -4.785 1 32.28 154 GLY A O 1
ATOM 1117 N N . LEU A 1 155 ? 18.422 -48.469 -3.744 1 34.88 155 LEU A N 1
ATOM 1118 C CA . LEU A 1 155 ? 19.578 -49.312 -3.992 1 34.88 155 LEU A CA 1
ATOM 1119 C C . LEU A 1 155 ? 19.516 -50.562 -3.135 1 34.88 155 LEU A C 1
ATOM 1121 O O . LEU A 1 155 ? 20.219 -51.531 -3.391 1 34.88 155 LEU A O 1
ATOM 1125 N N . MET A 1 156 ? 18.766 -50.344 -2.033 1 33.69 156 MET A N 1
ATOM 1126 C CA . MET A 1 156 ? 19.016 -51.469 -1.145 1 33.69 156 MET A CA 1
ATOM 1127 C C . MET A 1 156 ? 18.422 -52.75 -1.715 1 33.69 156 MET A C 1
ATOM 1129 O O . MET A 1 156 ? 18.656 -53.844 -1.182 1 33.69 156 MET A O 1
ATOM 1133 N N . TYR A 1 157 ? 17.422 -52.469 -2.574 1 35.47 157 TYR A N 1
ATOM 1134 C CA . TYR A 1 157 ? 16.781 -53.719 -2.926 1 35.47 157 TYR A CA 1
ATOM 1135 C C . TYR A 1 157 ? 17.734 -54.625 -3.705 1 35.47 157 TYR A C 1
ATOM 1137 O O . TYR A 1 157 ? 17.375 -55.75 -4.059 1 35.47 157 TYR A O 1
ATOM 1145 N N . LEU A 1 158 ? 18.781 -53.906 -4.273 1 33.53 158 LEU A N 1
ATOM 1146 C CA . LEU A 1 158 ? 19.547 -54.812 -5.121 1 33.53 158 LEU A CA 1
ATOM 1147 C C . LEU A 1 158 ? 20.219 -55.906 -4.285 1 33.53 158 LEU A C 1
ATOM 1149 O O . LEU A 1 158 ? 20.562 -56.969 -4.809 1 33.53 158 LEU A O 1
ATOM 1153 N N . LEU A 1 159 ? 20.547 -55.469 -3.045 1 34.84 159 LEU A N 1
ATOM 1154 C CA . LEU A 1 159 ? 21.391 -56.469 -2.432 1 34.84 159 LEU A CA 1
ATOM 1155 C C . LEU A 1 159 ? 20.578 -57.719 -2.088 1 34.84 159 LEU A C 1
ATOM 1157 O O . LEU A 1 159 ? 21.141 -58.75 -1.724 1 34.84 159 LEU A O 1
ATOM 1161 N N . LEU A 1 160 ? 19.219 -57.469 -1.866 1 33.91 160 LEU A N 1
ATOM 1162 C CA . LEU A 1 160 ? 18.609 -58.656 -1.278 1 33.91 160 LEU A CA 1
ATOM 1163 C C . LEU A 1 160 ? 18.266 -59.688 -2.354 1 33.91 160 LEU A C 1
ATOM 1165 O O . LEU A 1 160 ? 17.75 -60.75 -2.049 1 33.91 160 LEU A O 1
ATOM 1169 N N . MET A 1 161 ? 18.359 -59.438 -3.641 1 27.91 161 MET A N 1
ATOM 1170 C CA . MET A 1 161 ? 18.25 -60.688 -4.383 1 27.91 161 MET A CA 1
ATOM 1171 C C . MET A 1 161 ? 19.516 -61.531 -4.234 1 27.91 161 MET A C 1
ATOM 1173 O O . MET A 1 161 ? 20.625 -60.969 -4.215 1 27.91 161 MET A O 1
ATOM 1177 N N . MET B 1 1 ? 4.492 59.312 43.469 1 34.31 1 MET B N 1
ATOM 1178 C CA . MET B 1 1 ? 5.258 58.531 42.5 1 34.31 1 MET B CA 1
ATOM 1179 C C . MET B 1 1 ? 4.594 57.188 42.25 1 34.31 1 MET B C 1
ATOM 1181 O O . MET B 1 1 ? 4.445 56.375 43.188 1 34.31 1 MET B O 1
ATOM 1185 N N . GLY B 1 2 ? 3.545 57.094 41.344 1 41.56 2 GLY B N 1
ATOM 1186 C CA . GLY B 1 2 ? 2.674 56 40.938 1 41.56 2 GLY B CA 1
ATOM 1187 C C . GLY B 1 2 ? 3.434 54.812 40.406 1 41.56 2 GLY B C 1
ATOM 1188 O O . GLY B 1 2 ? 4.32 54.969 39.562 1 41.56 2 GLY B O 1
ATOM 1189 N N . ARG B 1 3 ? 3.715 53.781 41.219 1 48.31 3 ARG B N 1
ATOM 1190 C CA . ARG B 1 3 ? 4.324 52.5 40.844 1 48.31 3 ARG B CA 1
ATOM 1191 C C . ARG B 1 3 ? 3.619 51.875 39.656 1 48.31 3 ARG B C 1
ATOM 1193 O O . ARG B 1 3 ? 2.43 51.562 39.719 1 48.31 3 ARG B O 1
ATOM 1200 N N . LYS B 1 4 ? 4.02 52.312 38.375 1 51.62 4 LYS B N 1
ATOM 1201 C CA . LYS B 1 4 ? 3.619 51.594 37.188 1 51.62 4 LYS B CA 1
ATOM 1202 C C . LYS B 1 4 ? 3.896 50.094 37.312 1 51.62 4 LYS B C 1
ATOM 1204 O O . LYS B 1 4 ? 5.043 49.688 37.531 1 51.62 4 LYS B O 1
ATOM 1209 N N . LEU B 1 5 ? 2.912 49.312 37.844 1 51.72 5 LEU B N 1
ATOM 1210 C CA . LEU B 1 5 ? 2.961 47.875 37.719 1 51.72 5 LEU B CA 1
ATOM 1211 C C . LEU B 1 5 ? 3.127 47.438 36.25 1 51.72 5 LEU B C 1
ATOM 1213 O O . LEU B 1 5 ? 2.271 47.719 35.438 1 51.72 5 LEU B O 1
ATOM 1217 N N . LEU B 1 6 ? 4.355 47.281 35.812 1 46.69 6 LEU B N 1
ATOM 1218 C CA . LEU B 1 6 ? 4.652 46.594 34.531 1 46.69 6 LEU B CA 1
ATOM 1219 C C . LEU B 1 6 ? 4.062 45.188 34.531 1 46.69 6 LEU B C 1
ATOM 1221 O O . LEU B 1 6 ? 4.426 44.344 35.344 1 46.69 6 LEU B O 1
ATOM 1225 N N . THR B 1 7 ? 2.762 45.062 34.125 1 47.97 7 THR B N 1
ATOM 1226 C CA . THR B 1 7 ? 2.217 43.75 33.812 1 47.97 7 THR B CA 1
ATOM 1227 C C . THR B 1 7 ? 3.086 43.031 32.781 1 47.97 7 THR B C 1
ATOM 1229 O O . THR B 1 7 ? 3.215 43.5 31.656 1 47.97 7 THR B O 1
ATOM 1232 N N . LEU B 1 8 ? 4.18 42.375 33.25 1 45.69 8 LEU B N 1
ATOM 1233 C CA . LEU B 1 8 ? 4.863 41.406 32.406 1 45.69 8 LEU B CA 1
ATOM 1234 C C . LEU B 1 8 ? 3.881 40.375 31.828 1 45.69 8 LEU B C 1
ATOM 1236 O O . LEU B 1 8 ? 3.318 39.562 32.562 1 45.69 8 LEU B O 1
ATOM 1240 N N . LEU B 1 9 ? 3.164 40.781 30.75 1 44.31 9 LEU B N 1
ATOM 1241 C CA . LEU B 1 9 ? 2.443 39.75 29.984 1 44.31 9 LEU B CA 1
ATOM 1242 C C . LEU B 1 9 ? 3.385 38.656 29.516 1 44.31 9 LEU B C 1
ATOM 1244 O O . LEU B 1 9 ? 4.258 38.906 28.672 1 44.31 9 LEU B O 1
ATOM 1248 N N . LEU B 1 10 ? 3.725 37.719 30.438 1 42.66 10 LEU B N 1
ATOM 1249 C CA . LEU B 1 10 ? 4.367 36.5 29.984 1 42.66 10 LEU B CA 1
ATOM 1250 C C . LEU B 1 10 ? 3.57 35.844 28.844 1 42.66 10 LEU B C 1
ATOM 1252 O O . LEU B 1 10 ? 2.455 35.375 29.062 1 42.66 10 LEU B O 1
ATOM 1256 N N . LEU B 1 11 ? 3.73 36.344 27.672 1 44.62 11 LEU B N 1
ATOM 1257 C CA . LEU B 1 11 ? 3.303 35.594 26.5 1 44.62 11 LEU B CA 1
ATOM 1258 C C . LEU B 1 11 ? 3.832 34.156 26.547 1 44.62 11 LEU B C 1
ATOM 1260 O O . LEU B 1 11 ? 5.027 33.938 26.375 1 44.62 11 LEU B O 1
ATOM 1264 N N . PHE B 1 12 ? 3.248 33.312 27.438 1 43.28 12 PHE B N 1
ATOM 1265 C CA . PHE B 1 12 ? 3.492 31.875 27.25 1 43.28 12 PHE B CA 1
ATOM 1266 C C . PHE B 1 12 ? 3.242 31.469 25.812 1 43.28 12 PHE B C 1
ATOM 1268 O O . PHE B 1 12 ? 2.094 31.406 25.359 1 43.28 12 PHE B O 1
ATOM 1275 N N . SER B 1 13 ? 4.121 31.844 24.922 1 44.38 13 SER B N 1
ATOM 1276 C CA . SER B 1 13 ? 4.117 31.078 23.688 1 44.38 13 SER B CA 1
ATOM 1277 C C . SER B 1 13 ? 4.023 29.578 23.953 1 44.38 13 SER B C 1
ATOM 1279 O O . SER B 1 13 ? 4.98 28.969 24.422 1 44.38 13 SER B O 1
ATOM 1281 N N . SER B 1 14 ? 2.865 29.047 24.344 1 42.81 14 SER B N 1
ATOM 1282 C CA . SER B 1 14 ? 2.715 27.609 24.312 1 42.81 14 SER B CA 1
ATOM 1283 C C . SER B 1 14 ? 3.373 27 23.078 1 42.81 14 SER B C 1
ATOM 1285 O O . SER B 1 14 ? 2.863 27.156 21.953 1 42.81 14 SER B O 1
ATOM 1287 N N . ALA B 1 15 ? 4.668 27.094 23.031 1 43.16 15 ALA B N 1
ATOM 1288 C CA . ALA B 1 15 ? 5.266 26.172 22.062 1 43.16 15 ALA B CA 1
ATOM 1289 C C . ALA B 1 15 ? 4.566 24.828 22.062 1 43.16 15 ALA B C 1
ATOM 1291 O O . ALA B 1 15 ? 4.73 24.047 23.016 1 43.16 15 ALA B O 1
ATOM 1292 N N . SER B 1 16 ? 3.324 24.734 21.625 1 42.5 16 SER B N 1
ATOM 1293 C CA . SER B 1 16 ? 2.822 23.391 21.359 1 42.5 16 SER B CA 1
ATOM 1294 C C . SER B 1 16 ? 3.928 22.484 20.812 1 42.5 16 SER B C 1
ATOM 1296 O O . SER B 1 16 ? 4.473 22.734 19.75 1 42.5 16 SER B O 1
ATOM 1298 N N . ASN B 1 17 ? 4.875 22.156 21.641 1 43.81 17 ASN B N 1
ATOM 1299 C CA . ASN B 1 17 ? 5.762 21.078 21.219 1 43.81 17 ASN B CA 1
ATOM 1300 C C . ASN B 1 17 ? 5.043 20.094 20.297 1 43.81 17 ASN B C 1
ATOM 1302 O O . ASN B 1 17 ? 4.254 19.266 20.766 1 43.81 17 ASN B O 1
ATOM 1306 N N . ALA B 1 18 ? 4.488 20.5 19.25 1 53.28 18 ALA B N 1
ATOM 1307 C CA . ALA B 1 18 ? 3.74 19.656 18.328 1 53.28 18 ALA B CA 1
ATOM 1308 C C . ALA B 1 18 ? 4.395 18.297 18.188 1 53.28 18 ALA B C 1
ATOM 1310 O O . ALA B 1 18 ? 5.547 18.188 17.75 1 53.28 18 ALA B O 1
ATOM 1311 N N . ILE B 1 19 ? 4.301 17.469 19.219 1 63.59 19 ILE B N 1
ATOM 1312 C CA . ILE B 1 19 ? 4.801 16.094 19.156 1 63.59 19 ILE B CA 1
ATOM 1313 C C . ILE B 1 19 ? 4.559 15.523 17.75 1 63.59 19 ILE B C 1
ATOM 1315 O O . ILE B 1 19 ? 3.445 15.609 17.234 1 63.59 19 ILE B O 1
ATOM 1319 N N . ALA B 1 20 ? 5.586 15.328 17.062 1 83.75 20 ALA B N 1
ATOM 1320 C CA . ALA B 1 20 ? 5.578 14.828 15.695 1 83.75 20 ALA B CA 1
ATOM 1321 C C . ALA B 1 20 ? 4.738 13.555 15.578 1 83.75 20 ALA B C 1
ATOM 1323 O O . ALA B 1 20 ? 4.832 12.672 16.422 1 83.75 20 ALA B O 1
ATOM 1324 N N . LEU B 1 21 ? 3.793 13.562 14.75 1 88.06 21 LEU B N 1
ATOM 1325 C CA . LEU B 1 21 ? 2.939 12.414 14.469 1 88.06 21 LEU B CA 1
ATOM 1326 C C . LEU B 1 21 ? 3.779 11.18 14.172 1 88.06 21 LEU B C 1
ATOM 1328 O O . LEU B 1 21 ? 4.789 11.258 13.477 1 88.06 21 LEU B O 1
ATOM 1332 N N . LYS B 1 22 ? 3.404 10.039 14.844 1 89.94 22 LYS B N 1
ATOM 1333 C CA . LYS B 1 22 ? 4.062 8.766 14.562 1 89.94 22 LYS B CA 1
ATOM 1334 C C . LYS B 1 22 ? 3.113 7.801 13.867 1 89.94 22 LYS B C 1
ATOM 1336 O O . LYS B 1 22 ? 1.968 7.629 14.297 1 89.94 22 LYS B O 1
ATOM 1341 N N . CYS B 1 23 ? 3.633 7.238 12.766 1 90.69 23 CYS B N 1
ATOM 1342 C CA . CYS B 1 23 ? 2.877 6.23 12.031 1 90.69 23 CYS B CA 1
ATOM 1343 C C . CYS B 1 23 ? 3.68 4.941 11.891 1 90.69 23 CYS B C 1
ATOM 1345 O O . CYS B 1 23 ? 4.863 4.902 12.227 1 90.69 23 CYS B O 1
ATOM 1347 N N . HIS B 1 24 ? 2.955 3.844 11.562 1 85.5 24 HIS B N 1
ATOM 1348 C CA . HIS B 1 24 ? 3.631 2.586 11.266 1 85.5 24 HIS B CA 1
ATOM 1349 C C . HIS B 1 24 ? 4.359 2.656 9.93 1 85.5 24 HIS B C 1
ATOM 1351 O O . HIS B 1 24 ? 3.742 2.484 8.875 1 85.5 24 HIS B O 1
ATOM 1357 N N . VAL B 1 25 ? 5.559 3.078 10.078 1 81.19 25 VAL B N 1
ATOM 1358 C CA . VAL B 1 25 ? 6.391 3.197 8.883 1 81.19 25 VAL B CA 1
ATOM 1359 C C . VAL B 1 25 ? 7.812 2.74 9.195 1 81.19 25 VAL B C 1
ATOM 1361 O O . VAL B 1 25 ? 8.109 2.352 10.328 1 81.19 25 VAL B O 1
ATOM 1364 N N . CYS B 1 26 ? 8.547 2.666 8.094 1 72.19 26 CYS B N 1
ATOM 1365 C CA . CYS B 1 26 ? 9.969 2.41 8.266 1 72.19 26 CYS B CA 1
ATOM 1366 C C . CYS B 1 26 ? 10.727 3.699 8.57 1 72.19 26 CYS B C 1
ATOM 1368 O O . CYS B 1 26 ? 10.195 4.793 8.359 1 72.19 26 CYS B O 1
ATOM 1370 N N . GLN B 1 27 ? 11.898 3.43 9.18 1 69 27 GLN B N 1
ATOM 1371 C CA . GLN B 1 27 ? 12.758 4.57 9.477 1 69 27 GLN B CA 1
ATOM 1372 C C . GLN B 1 27 ? 13.18 5.289 8.195 1 69 27 GLN B C 1
ATOM 1374 O O . GLN B 1 27 ? 13.086 4.73 7.105 1 69 27 GLN B O 1
ATOM 1379 N N . ALA B 1 28 ? 13.555 6.504 8.43 1 63.72 28 ALA B N 1
ATOM 1380 C CA . ALA B 1 28 ? 13.93 7.348 7.297 1 63.72 28 ALA B CA 1
ATOM 1381 C C . ALA B 1 28 ? 15.039 6.695 6.473 1 63.72 28 ALA B C 1
ATOM 1383 O O . ALA B 1 28 ? 15.133 6.922 5.262 1 63.72 28 ALA B O 1
ATOM 1384 N N . ASN B 1 29 ? 15.766 5.898 7.141 1 59.94 29 ASN B N 1
ATOM 1385 C CA . ASN B 1 29 ? 16.875 5.27 6.426 1 59.94 29 ASN B CA 1
ATOM 1386 C C . ASN B 1 29 ? 16.438 3.965 5.762 1 59.94 29 ASN B C 1
ATOM 1388 O O . ASN B 1 29 ? 17.281 3.238 5.219 1 59.94 29 ASN B O 1
ATOM 1392 N N . GLY B 1 30 ? 15.234 3.738 5.879 1 61.03 30 GLY B N 1
ATOM 1393 C CA . GLY B 1 30 ? 14.711 2.551 5.219 1 61.03 30 GLY B CA 1
ATOM 1394 C C . GLY B 1 30 ? 14.703 1.327 6.113 1 61.03 30 GLY B C 1
ATOM 1395 O O . GLY B 1 30 ? 14.211 0.265 5.719 1 61.03 30 GLY B O 1
ATOM 1396 N N . VAL B 1 31 ? 15.344 1.534 7.254 1 62 31 VAL B N 1
ATOM 1397 C CA . VAL B 1 31 ? 15.398 0.402 8.172 1 62 31 VAL B CA 1
ATOM 1398 C C . VAL B 1 31 ? 14.062 0.249 8.883 1 62 31 VAL B C 1
ATOM 1400 O O . VAL B 1 31 ? 13.547 1.206 9.469 1 62 31 VAL B O 1
ATOM 1403 N N . CYS B 1 32 ? 13.383 -0.821 8.625 1 62.53 32 CYS B N 1
ATOM 1404 C CA . CYS B 1 32 ? 12.102 -1.086 9.281 1 62.53 32 CYS B CA 1
ATOM 1405 C C . CYS B 1 32 ? 12.289 -1.982 10.5 1 62.53 32 CYS B C 1
ATOM 1407 O O . CYS B 1 32 ? 12.781 -3.107 10.375 1 62.53 32 CYS B O 1
ATOM 1409 N N . ASP B 1 33 ? 12.227 -1.227 11.648 1 57.84 33 ASP B N 1
ATOM 1410 C CA . ASP B 1 33 ? 12.305 -1.996 12.883 1 57.84 33 ASP B CA 1
ATOM 1411 C C . ASP B 1 33 ? 10.984 -2.691 13.188 1 57.84 33 ASP B C 1
ATOM 1413 O O . ASP B 1 33 ? 9.914 -2.184 12.844 1 57.84 33 ASP B O 1
ATOM 1417 N N . GLY B 1 34 ? 11.125 -3.826 13.742 1 58 34 GLY B N 1
ATOM 1418 C CA . GLY B 1 34 ? 9.945 -4.508 14.258 1 58 34 GLY B CA 1
ATOM 1419 C C . GLY B 1 34 ? 9.461 -5.621 13.352 1 58 34 GLY B C 1
ATOM 1420 O O . GLY B 1 34 ? 10.094 -5.922 12.336 1 58 34 GLY B O 1
ATOM 1421 N N . ASP B 1 35 ? 8.477 -6.191 13.797 1 60.72 35 ASP B N 1
ATOM 1422 C CA . ASP B 1 35 ? 7.961 -7.371 13.102 1 60.72 35 ASP B CA 1
ATOM 1423 C C . ASP B 1 35 ? 7.273 -6.984 11.797 1 60.72 35 ASP B C 1
ATOM 1425 O O . ASP B 1 35 ? 7.602 -5.961 11.195 1 60.72 35 ASP B O 1
ATOM 1429 N N . GLU B 1 36 ? 6.117 -7.422 11.453 1 63.91 36 GLU B N 1
ATOM 1430 C CA . GLU B 1 36 ? 5.457 -7.461 10.148 1 63.91 36 GLU B CA 1
ATOM 1431 C C . GLU B 1 36 ? 5.008 -6.066 9.719 1 63.91 36 GLU B C 1
ATOM 1433 O O . GLU B 1 36 ? 5.047 -5.738 8.531 1 63.91 36 GLU B O 1
ATOM 1438 N N . ILE B 1 37 ? 4.68 -5.055 10.617 1 63.69 37 ILE B N 1
ATOM 1439 C CA . ILE B 1 37 ? 4.223 -3.74 10.18 1 63.69 37 ILE B CA 1
ATOM 1440 C C . ILE B 1 37 ? 5.211 -2.67 10.641 1 63.69 37 ILE B C 1
ATOM 1442 O O . ILE B 1 37 ? 5.246 -1.568 10.086 1 63.69 37 ILE B O 1
ATOM 1446 N N . GLY B 1 38 ? 6.199 -2.994 11.391 1 63.84 38 GLY B N 1
ATOM 1447 C CA . GLY B 1 38 ? 7.156 -2.02 11.891 1 63.84 38 GLY B CA 1
ATOM 1448 C C . GLY B 1 38 ? 6.641 -1.239 13.086 1 63.84 38 GLY B C 1
ATOM 1449 O O . GLY B 1 38 ? 5.434 -1.181 13.32 1 63.84 38 GLY B O 1
ATOM 1450 N N . ASP B 1 39 ? 7.391 -0.665 13.898 1 75.44 39 ASP B N 1
ATOM 1451 C CA . ASP B 1 39 ? 7.082 0.179 15.055 1 75.44 39 ASP B CA 1
ATOM 1452 C C . ASP B 1 39 ? 6.668 1.582 14.609 1 75.44 39 ASP B C 1
ATOM 1454 O O . ASP B 1 39 ? 6.918 1.976 13.469 1 75.44 39 ASP B O 1
ATOM 1458 N N . LEU B 1 40 ? 5.898 2.238 15.5 1 84.19 40 LEU B N 1
ATOM 1459 C CA . LEU B 1 40 ? 5.574 3.641 15.273 1 84.19 40 LEU B CA 1
ATOM 1460 C C . LEU B 1 40 ? 6.84 4.48 15.141 1 84.19 40 LEU B C 1
ATOM 1462 O O . LEU B 1 40 ? 7.73 4.406 15.992 1 84.19 40 LEU B O 1
ATOM 1466 N N . GLN B 1 41 ? 6.945 5.109 14.094 1 85.31 41 GLN B N 1
ATOM 1467 C CA . GLN B 1 41 ? 8.07 5.996 13.828 1 85.31 41 GLN B CA 1
ATOM 1468 C C . GLN B 1 41 ? 7.598 7.406 13.492 1 85.31 41 GLN B C 1
ATOM 1470 O O . GLN B 1 41 ? 6.5 7.586 12.961 1 85.31 41 GLN B O 1
ATOM 1475 N N . VAL B 1 42 ? 8.43 8.367 13.836 1 87.25 42 VAL B N 1
ATOM 1476 C CA . VAL B 1 42 ? 8.141 9.727 13.398 1 87.25 42 VAL B CA 1
ATOM 1477 C C . VAL B 1 42 ? 8.141 9.797 11.875 1 87.25 42 VAL B C 1
ATOM 1479 O O . VAL B 1 42 ? 9.023 9.242 11.219 1 87.25 42 VAL B O 1
ATOM 1482 N N . CYS B 1 43 ? 7.148 10.43 11.312 1 87.44 43 CYS B N 1
ATOM 1483 C CA . CYS B 1 43 ? 7.055 10.57 9.859 1 87.44 43 CYS B CA 1
ATOM 1484 C C . CYS B 1 43 ? 8.219 11.383 9.312 1 87.44 43 CYS B C 1
ATOM 1486 O O . CYS B 1 43 ? 8.664 12.344 9.945 1 87.44 43 CYS B O 1
ATOM 1488 N N . PRO B 1 44 ? 8.695 10.938 8.164 1 81.88 44 PRO B N 1
ATOM 1489 C CA . PRO B 1 44 ? 9.828 11.672 7.594 1 81.88 44 PRO B CA 1
ATOM 1490 C C . PRO B 1 44 ? 9.453 13.086 7.164 1 81.88 44 PRO B C 1
ATOM 1492 O O . PRO B 1 44 ? 8.289 13.352 6.844 1 81.88 44 PRO B O 1
ATOM 1495 N N . SER B 1 45 ? 10.492 13.922 7.254 1 82.31 45 SER B N 1
ATOM 1496 C CA . SER B 1 45 ? 10.344 15.258 6.695 1 82.31 45 SER B CA 1
ATOM 1497 C C . SER B 1 45 ? 10.797 15.305 5.238 1 82.31 45 SER B C 1
ATOM 1499 O O . SER B 1 45 ? 11.961 15.031 4.934 1 82.31 45 SER B O 1
ATOM 1501 N N . ILE B 1 46 ? 9.852 15.531 4.375 1 81.25 46 ILE B N 1
ATOM 1502 C CA . ILE B 1 46 ? 10.156 15.672 2.955 1 81.25 46 ILE B CA 1
ATOM 1503 C C . ILE B 1 46 ? 9.836 17.094 2.494 1 81.25 46 ILE B C 1
ATOM 1505 O O . ILE B 1 46 ? 8.75 17.609 2.764 1 81.25 46 ILE B O 1
ATOM 1509 N N . THR B 1 47 ? 10.828 17.688 1.872 1 85.5 47 THR B N 1
ATOM 1510 C CA . THR B 1 47 ? 10.656 19.062 1.401 1 85.5 47 THR B CA 1
ATOM 1511 C C . THR B 1 47 ? 9.414 19.172 0.526 1 85.5 47 THR B C 1
ATOM 1513 O O . THR B 1 47 ? 9.195 18.359 -0.369 1 85.5 47 THR B O 1
ATOM 1516 N N . GLY B 1 48 ? 8.57 20.188 0.819 1 87.81 48 GLY B N 1
ATOM 1517 C CA . GLY B 1 48 ? 7.395 20.453 0.01 1 87.81 48 GLY B CA 1
ATOM 1518 C C . GLY B 1 48 ? 6.18 19.656 0.429 1 87.81 48 GLY B C 1
ATOM 1519 O O . GLY B 1 48 ? 5.098 19.812 -0.135 1 87.81 48 GLY B O 1
ATOM 1520 N N . TYR B 1 49 ? 6.402 18.797 1.461 1 88.06 49 TYR B N 1
ATOM 1521 C CA . TYR B 1 49 ? 5.293 17.969 1.917 1 88.06 49 TYR B CA 1
ATOM 1522 C C . TYR B 1 49 ? 5.078 18.125 3.418 1 88.06 49 TYR B C 1
ATOM 1524 O O . TYR B 1 49 ? 6.004 18.484 4.148 1 88.06 49 TYR B O 1
ATOM 1532 N N . VAL B 1 50 ? 3.83 17.875 3.781 1 87.25 50 VAL B N 1
ATOM 1533 C CA . VAL B 1 50 ? 3.455 17.828 5.191 1 87.25 50 VAL B CA 1
ATOM 1534 C C . VAL B 1 50 ? 2.924 16.438 5.543 1 87.25 50 VAL B C 1
ATOM 1536 O O . VAL B 1 50 ? 2.182 15.836 4.766 1 87.25 50 VAL B O 1
ATOM 1539 N N . ALA B 1 51 ? 3.4 15.867 6.629 1 88 51 ALA B N 1
ATOM 1540 C CA . ALA B 1 51 ? 2.92 14.586 7.125 1 88 51 ALA B CA 1
ATOM 1541 C C . ALA B 1 51 ? 2.168 14.75 8.445 1 88 51 ALA B C 1
ATOM 1543 O O . ALA B 1 51 ? 2.713 14.477 9.516 1 88 51 ALA B O 1
ATOM 1544 N N . ASP B 1 52 ? 0.847 15.086 8.383 1 85.38 52 ASP B N 1
ATOM 1545 C CA . ASP B 1 52 ? 0.102 15.336 9.617 1 85.38 52 ASP B CA 1
ATOM 1546 C C . ASP B 1 52 ? -0.992 14.297 9.82 1 85.38 52 ASP B C 1
ATOM 1548 O O . ASP B 1 52 ? -1.881 14.477 10.656 1 85.38 52 ASP B O 1
ATOM 1552 N N . GLN B 1 53 ? -0.908 13.25 8.992 1 92.88 53 GLN B N 1
ATOM 1553 C CA . GLN B 1 53 ? -1.887 12.18 9.148 1 92.88 53 GLN B CA 1
ATOM 1554 C C . GLN B 1 53 ? -1.239 10.812 8.953 1 92.88 53 GLN B C 1
ATOM 1556 O O . GLN B 1 53 ? -0.246 10.688 8.234 1 92.88 53 GLN B O 1
ATOM 1561 N N . CYS B 1 54 ? -1.806 9.852 9.625 1 93.75 54 CYS B N 1
ATOM 1562 C CA . CYS B 1 54 ? -1.54 8.461 9.297 1 93.75 54 CYS B CA 1
ATOM 1563 C C . CYS B 1 54 ? -2.652 7.883 8.43 1 93.75 54 CYS B C 1
ATOM 1565 O O . CYS B 1 54 ? -3.816 8.258 8.578 1 93.75 54 CYS B O 1
ATOM 1567 N N . VAL B 1 55 ? -2.227 7.008 7.52 1 92.69 55 VAL B N 1
ATOM 1568 C CA . VAL B 1 55 ? -3.178 6.266 6.703 1 92.69 55 VAL B CA 1
ATOM 1569 C C . VAL B 1 55 ? -3.197 4.801 7.133 1 92.69 55 VAL B C 1
ATOM 1571 O O . VAL B 1 55 ? -2.143 4.195 7.348 1 92.69 55 VAL B O 1
ATOM 1574 N N . LYS B 1 56 ? -4.348 4.316 7.332 1 90.31 56 LYS B N 1
ATOM 1575 C CA . LYS B 1 56 ? -4.57 2.895 7.586 1 90.31 56 LYS B CA 1
ATOM 1576 C C . LYS B 1 56 ? -5.582 2.312 6.605 1 90.31 56 LYS B C 1
ATOM 1578 O O . LYS B 1 56 ? -6.734 2.752 6.562 1 90.31 56 LYS B O 1
ATOM 1583 N N . PHE B 1 57 ? -5.113 1.385 5.848 1 90.81 57 PHE B N 1
ATOM 1584 C CA . PHE B 1 57 ? -6 0.687 4.926 1 90.81 57 PHE B CA 1
ATOM 1585 C C . PHE B 1 57 ? -5.965 -0.816 5.172 1 90.81 57 PHE B C 1
ATOM 1587 O O . PHE B 1 57 ? -4.891 -1.402 5.316 1 90.81 57 PHE B O 1
ATOM 1594 N N . ASP B 1 58 ? -7.105 -1.446 5.18 1 88.38 58 ASP B N 1
ATOM 1595 C CA . ASP B 1 58 ? -7.297 -2.891 5.27 1 88.38 58 ASP B CA 1
ATOM 1596 C C . ASP B 1 58 ? -8.375 -3.367 4.301 1 88.38 58 ASP B C 1
ATOM 1598 O O . ASP B 1 58 ? -9.547 -3.004 4.438 1 88.38 58 ASP B O 1
ATOM 1602 N N . GLY B 1 59 ? -7.977 -4.098 3.291 1 88.06 59 GLY B N 1
ATOM 1603 C CA . GLY B 1 59 ? -9.023 -4.598 2.418 1 88.06 59 GLY B CA 1
ATOM 1604 C C . GLY B 1 59 ? -8.586 -4.723 0.971 1 88.06 59 GLY B C 1
ATOM 1605 O O . GLY B 1 59 ? -7.414 -4.98 0.692 1 88.06 59 GLY B O 1
ATOM 1606 N N . GLY B 1 60 ? -9.602 -4.773 0.109 1 87.69 60 GLY B N 1
ATOM 1607 C CA . GLY B 1 60 ? -9.383 -4.977 -1.313 1 87.69 60 GLY B CA 1
ATOM 1608 C C . GLY B 1 60 ? -9.688 -3.748 -2.146 1 87.69 60 GLY B C 1
ATOM 1609 O O . GLY B 1 60 ? -10.555 -2.947 -1.788 1 87.69 60 GLY B O 1
ATOM 1610 N N . ILE B 1 61 ? -8.938 -3.57 -3.189 1 89.62 61 ILE B N 1
ATOM 1611 C CA . ILE B 1 61 ? -9.219 -2.611 -4.254 1 89.62 61 ILE B CA 1
ATOM 1612 C C . ILE B 1 61 ? -9.344 -3.342 -5.586 1 89.62 61 ILE B C 1
ATOM 1614 O O . ILE B 1 61 ? -8.531 -4.215 -5.902 1 89.62 61 ILE B O 1
ATOM 1618 N N . SER B 1 62 ? -10.406 -3.105 -6.293 1 89.06 62 SER B N 1
ATOM 1619 C CA . SER B 1 62 ? -10.562 -3.654 -7.637 1 89.06 62 SER B CA 1
ATOM 1620 C C . SER B 1 62 ? -11.055 -2.594 -8.617 1 89.06 62 SER B C 1
ATOM 1622 O O . SER B 1 62 ? -11.742 -1.652 -8.219 1 89.06 62 SER B O 1
ATOM 1624 N N . GLY B 1 63 ? -10.602 -2.754 -9.852 1 88.31 63 GLY B N 1
ATOM 1625 C CA . GLY B 1 63 ? -11.055 -1.84 -10.891 1 88.31 63 GLY B CA 1
ATOM 1626 C C . GLY B 1 63 ? -9.945 -1.404 -11.828 1 88.31 63 GLY B C 1
ATOM 1627 O O . GLY B 1 63 ? -9.172 -2.234 -12.305 1 88.31 63 GLY B O 1
ATOM 1628 N N . SER B 1 64 ? -9.953 -0.081 -12.133 1 81.44 64 SER B N 1
ATOM 1629 C CA . SER B 1 64 ? -8.945 0.405 -13.062 1 81.44 64 SER B CA 1
ATOM 1630 C C . SER B 1 64 ? -8.5 1.82 -12.711 1 81.44 64 SER B C 1
ATOM 1632 O O . SER B 1 64 ? -9.281 2.609 -12.18 1 81.44 64 SER B O 1
ATOM 1634 N N . ILE B 1 65 ? -7.246 2.088 -12.859 1 73.38 65 ILE B N 1
ATOM 1635 C CA . ILE B 1 65 ? -6.676 3.43 -12.789 1 73.38 65 ILE B CA 1
ATOM 1636 C C . ILE B 1 65 ? -6.156 3.838 -14.172 1 73.38 65 ILE B C 1
ATOM 1638 O O . ILE B 1 65 ? -5.273 3.18 -14.727 1 73.38 65 ILE B O 1
ATOM 1642 N N . ALA B 1 66 ? -6.828 4.93 -14.789 1 70.12 66 ALA B N 1
ATOM 1643 C CA . ALA B 1 66 ? -6.434 5.43 -16.109 1 70.12 66 ALA B CA 1
ATOM 1644 C C . ALA B 1 66 ? -6.473 4.32 -17.156 1 70.12 66 ALA B C 1
ATOM 1646 O O . ALA B 1 66 ? -5.57 4.211 -17.984 1 70.12 66 ALA B O 1
ATOM 1647 N N . GLY B 1 67 ? -7.414 3.439 -17 1 70.12 67 GLY B N 1
ATOM 1648 C CA . GLY B 1 67 ? -7.609 2.398 -18 1 70.12 67 GLY B CA 1
ATOM 1649 C C . GLY B 1 67 ? -6.824 1.134 -17.703 1 70.12 67 GLY B C 1
ATOM 1650 O O . GLY B 1 67 ? -7.016 0.11 -18.359 1 70.12 67 GLY B O 1
ATOM 1651 N N . THR B 1 68 ? -5.953 1.153 -16.703 1 71.44 68 THR B N 1
ATOM 1652 C CA . THR B 1 68 ? -5.168 -0.018 -16.344 1 71.44 68 THR B CA 1
ATOM 1653 C C . THR B 1 68 ? -5.832 -0.784 -15.203 1 71.44 68 THR B C 1
ATOM 1655 O O . THR B 1 68 ? -6.125 -0.213 -14.148 1 71.44 68 THR B O 1
ATOM 1658 N N . GLU B 1 69 ? -6.086 -2.049 -15.469 1 76.19 69 GLU B N 1
ATOM 1659 C CA . GLU B 1 69 ? -6.734 -2.875 -14.453 1 76.19 69 GLU B CA 1
ATOM 1660 C C . GLU B 1 69 ? -5.828 -3.068 -13.242 1 76.19 69 GLU B C 1
ATOM 1662 O O . GLU B 1 69 ? -4.633 -3.328 -13.383 1 76.19 69 GLU B O 1
ATOM 1667 N N . ILE B 1 70 ? -6.461 -2.902 -12.047 1 78.38 70 ILE B N 1
ATOM 1668 C CA . ILE B 1 70 ? -5.699 -3.105 -10.812 1 78.38 70 ILE B CA 1
ATOM 1669 C C . ILE B 1 70 ? -6.492 -3.99 -9.859 1 78.38 70 ILE B C 1
ATOM 1671 O O . ILE B 1 70 ? -7.727 -3.959 -9.852 1 78.38 70 ILE B O 1
ATOM 1675 N N . THR B 1 71 ? -5.859 -4.852 -9.188 1 84.81 71 THR B N 1
ATOM 1676 C CA . THR B 1 71 ? -6.406 -5.629 -8.078 1 84.81 71 THR B CA 1
ATOM 1677 C C . THR B 1 71 ? -5.434 -5.656 -6.902 1 84.81 71 THR B C 1
ATOM 1679 O O . THR B 1 71 ? -4.23 -5.855 -7.09 1 84.81 71 THR B O 1
ATOM 1682 N N . PHE B 1 72 ? -5.98 -5.379 -5.746 1 87.75 72 PHE B N 1
ATOM 1683 C CA . PHE B 1 72 ? -5.188 -5.352 -4.523 1 87.75 72 PHE B CA 1
ATOM 1684 C C . PHE B 1 72 ? -5.957 -5.969 -3.365 1 87.75 72 PHE B C 1
ATOM 1686 O O . PHE B 1 72 ? -7.164 -5.754 -3.229 1 87.75 72 PHE B O 1
ATOM 1693 N N . ASN B 1 73 ? -5.359 -6.754 -2.641 1 88.06 73 ASN B N 1
ATOM 1694 C CA . ASN B 1 73 ? -5.867 -7.238 -1.362 1 88.06 73 ASN B CA 1
ATOM 1695 C C . ASN B 1 73 ? -4.773 -7.277 -0.301 1 88.06 73 ASN B C 1
ATOM 1697 O O . ASN B 1 73 ? -3.818 -8.047 -0.418 1 88.06 73 ASN B O 1
ATOM 1701 N N . GLY B 1 74 ? -4.91 -6.379 0.667 1 89.62 74 GLY B N 1
ATOM 1702 C CA . GLY B 1 74 ? -3.836 -6.305 1.646 1 89.62 74 GLY B CA 1
ATOM 1703 C C . GLY B 1 74 ? -4.02 -5.18 2.648 1 89.62 74 GLY B C 1
ATOM 1704 O O . GLY B 1 74 ? -5.145 -4.746 2.9 1 89.62 74 GLY B O 1
ATOM 1705 N N . VAL B 1 75 ? -2.949 -4.816 3.326 1 90.06 75 VAL B N 1
ATOM 1706 C CA . VAL B 1 75 ? -2.959 -3.732 4.301 1 90.06 75 VAL B CA 1
ATOM 1707 C C . VAL B 1 75 ? -1.91 -2.689 3.926 1 90.06 75 VAL B C 1
ATOM 1709 O O . VAL B 1 75 ? -0.85 -3.029 3.395 1 90.06 75 VAL B O 1
ATOM 1712 N N . ILE B 1 76 ? -2.215 -1.495 4.18 1 91.12 76 ILE B N 1
ATOM 1713 C CA . ILE B 1 76 ? -1.308 -0.365 4.008 1 91.12 76 ILE B CA 1
ATOM 1714 C C . ILE B 1 76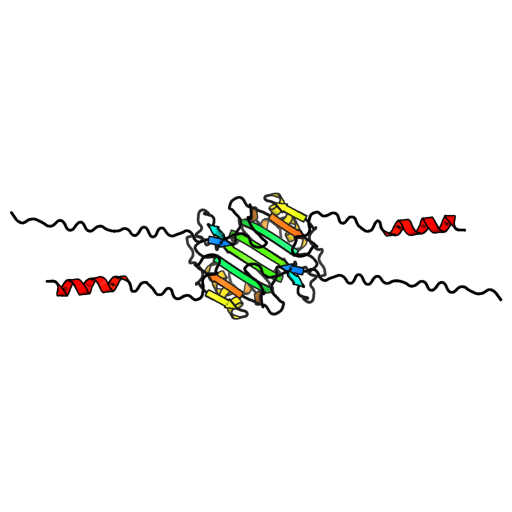 ? -1.257 0.456 5.293 1 91.12 76 ILE B C 1
ATOM 1716 O O . ILE B 1 76 ? -2.297 0.768 5.879 1 91.12 76 ILE B O 1
ATOM 1720 N N . ARG B 1 77 ? -0.084 0.756 5.812 1 90.81 77 ARG B N 1
ATOM 1721 C CA . ARG B 1 77 ? 0.197 1.762 6.832 1 90.81 77 ARG B CA 1
ATOM 1722 C C . ARG B 1 77 ? 1.196 2.795 6.32 1 90.81 77 ARG B C 1
ATOM 1724 O O . ARG B 1 77 ? 2.225 2.438 5.742 1 90.81 77 ARG B O 1
ATOM 1731 N N . SER B 1 78 ? 0.84 4.055 6.52 1 92.19 78 SER B N 1
ATOM 1732 C CA . SER B 1 78 ? 1.759 5.031 5.941 1 92.19 78 SER B CA 1
ATOM 1733 C C . SER B 1 78 ? 1.607 6.395 6.605 1 92.19 78 SER B C 1
ATOM 1735 O O . SER B 1 78 ? 0.595 6.668 7.25 1 92.19 78 SER B O 1
ATOM 1737 N N . CYS B 1 79 ? 2.658 7.176 6.434 1 92.06 79 CYS B N 1
ATOM 1738 C CA . CYS B 1 79 ? 2.543 8.625 6.602 1 92.06 79 CYS B CA 1
ATOM 1739 C C . CYS B 1 79 ? 1.873 9.258 5.391 1 92.06 79 CYS B C 1
ATOM 1741 O O . CYS B 1 79 ? 2.287 9.031 4.254 1 92.06 79 CYS B O 1
ATOM 1743 N N . ASN B 1 80 ? 0.844 9.93 5.672 1 91.56 80 ASN B N 1
ATOM 1744 C CA . ASN B 1 80 ? 0.223 10.648 4.562 1 91.56 80 ASN B CA 1
ATOM 1745 C C . ASN B 1 80 ? 1.006 11.906 4.207 1 91.56 80 ASN B C 1
ATOM 1747 O O . ASN B 1 80 ? 0.871 12.938 4.871 1 91.56 80 ASN B O 1
ATOM 1751 N N . LEU B 1 81 ? 1.749 11.797 3.113 1 87.88 81 LEU B N 1
ATOM 1752 C CA . LEU B 1 81 ? 2.535 12.922 2.623 1 87.88 81 LEU B CA 1
ATOM 1753 C C . LEU B 1 81 ? 1.729 13.758 1.634 1 87.88 81 LEU B C 1
ATOM 1755 O O . LEU B 1 81 ? 1.474 13.32 0.51 1 87.88 81 LEU B O 1
ATOM 1759 N N . ILE B 1 82 ? 1.403 14.977 2.047 1 83.88 82 ILE B N 1
ATOM 1760 C CA . ILE B 1 82 ? 0.569 15.867 1.241 1 83.88 82 ILE B CA 1
ATOM 1761 C C . ILE B 1 82 ? 1.379 17.078 0.811 1 83.88 82 ILE B C 1
ATOM 1763 O O . ILE B 1 82 ? 2.033 17.734 1.637 1 83.88 82 ILE B O 1
ATOM 1767 N N . PRO B 1 83 ? 1.269 17.328 -0.462 1 82.62 83 PRO B N 1
ATOM 1768 C CA . PRO B 1 83 ? 1.928 18.578 -0.866 1 82.62 83 PRO B CA 1
ATOM 1769 C C . PRO B 1 83 ? 1.476 19.781 -0.041 1 82.62 83 PRO B C 1
ATOM 1771 O O . PRO B 1 83 ? 0.293 19.891 0.287 1 82.62 83 PRO B O 1
ATOM 1774 N N . GLN B 1 84 ? 2.404 20.703 0.309 1 86.31 84 GLN B N 1
ATOM 1775 C CA . GLN B 1 84 ? 2.158 21.797 1.238 1 86.31 84 GLN B CA 1
ATOM 1776 C C . GLN B 1 84 ? 1.066 22.719 0.715 1 86.31 84 GLN B C 1
ATOM 1778 O O . GLN B 1 84 ? 0.412 23.422 1.493 1 86.31 84 GLN B O 1
ATOM 1783 N N . ASN B 1 85 ? 0.833 22.781 -0.598 1 85.25 85 ASN B N 1
ATOM 1784 C CA . ASN B 1 85 ? -0.142 23.688 -1.179 1 85.25 85 ASN B CA 1
ATOM 1785 C C . ASN B 1 85 ? -1.521 23.047 -1.289 1 85.25 85 ASN B C 1
ATOM 1787 O O . ASN B 1 85 ? -2.443 23.641 -1.856 1 85.25 85 ASN B O 1
ATOM 1791 N N . LEU B 1 86 ? -1.691 21.844 -0.778 1 83.56 86 LEU B N 1
ATOM 1792 C CA . LEU B 1 86 ? -2.969 21.141 -0.826 1 83.56 86 LEU B CA 1
ATOM 1793 C C . LEU B 1 86 ? -3.494 20.875 0.58 1 83.56 86 LEU B C 1
ATOM 1795 O O . LEU B 1 86 ? -2.711 20.734 1.521 1 83.56 86 LEU B O 1
ATOM 1799 N N . ASP B 1 87 ? -4.801 20.828 0.632 1 85.06 87 ASP B N 1
ATOM 1800 C CA . ASP B 1 87 ? -5.414 20.484 1.913 1 85.06 87 ASP B CA 1
ATOM 1801 C C . ASP B 1 87 ? -5.344 18.984 2.176 1 85.06 87 ASP B C 1
ATOM 1803 O O . ASP B 1 87 ? -5.527 18.172 1.262 1 85.06 87 ASP B O 1
ATOM 1807 N N . ALA B 1 88 ? -5.129 18.672 3.502 1 87.5 88 ALA B N 1
ATOM 1808 C CA . ALA B 1 88 ? -5.168 17.266 3.887 1 87.5 88 ALA B CA 1
ATOM 1809 C C . ALA B 1 88 ? -6.586 16.703 3.803 1 87.5 88 ALA B C 1
ATOM 1811 O O . ALA B 1 88 ? -7.559 17.438 4.027 1 87.5 88 ALA B O 1
ATOM 1812 N N . PRO B 1 89 ? -6.672 15.406 3.514 1 89.62 89 PRO B N 1
ATOM 1813 C CA . PRO B 1 89 ? -8 14.789 3.564 1 89.62 89 PRO B CA 1
ATOM 1814 C C . PRO B 1 89 ? -8.656 14.914 4.938 1 89.62 89 PRO B C 1
ATOM 1816 O O . PRO B 1 89 ? -7.965 14.953 5.957 1 89.62 89 PRO B O 1
ATOM 1819 N N . PRO B 1 90 ? -10.023 14.992 4.906 1 91.12 90 PRO B N 1
ATOM 1820 C CA . PRO B 1 90 ? -10.703 15 6.207 1 91.12 90 PRO B CA 1
ATOM 1821 C C . PRO B 1 90 ? -10.391 13.758 7.035 1 91.12 90 PRO B C 1
ATOM 1823 O O . PRO B 1 90 ? -10.289 12.656 6.492 1 91.12 90 PRO B O 1
ATOM 1826 N N . LEU B 1 91 ? -10.234 13.969 8.328 1 93 91 LEU B N 1
ATOM 1827 C CA . LEU B 1 91 ? -9.969 12.875 9.25 1 93 91 LEU B CA 1
ATOM 1828 C C . LEU B 1 91 ? -11.203 12 9.43 1 93 91 LEU B C 1
ATOM 1830 O O . LEU B 1 91 ? -12.219 12.453 9.961 1 93 91 LEU B O 1
ATOM 1834 N N . LYS B 1 92 ? -11.094 10.789 8.945 1 91.5 92 LYS B N 1
ATOM 1835 C CA . LYS B 1 92 ? -12.219 9.875 9.094 1 91.5 92 LYS B CA 1
ATOM 1836 C C . LYS B 1 92 ? -11.797 8.438 8.789 1 91.5 92 LYS B C 1
ATOM 1838 O O . LYS B 1 92 ? -10.828 8.211 8.062 1 91.5 92 LYS B O 1
ATOM 1843 N N . CYS B 1 93 ? -12.602 7.484 9.375 1 90.62 93 CYS B N 1
ATOM 1844 C CA . CYS B 1 93 ? -12.523 6.074 9.016 1 90.62 93 CYS B CA 1
ATOM 1845 C C . CYS B 1 93 ? -13.812 5.617 8.336 1 90.62 93 CYS B C 1
ATOM 1847 O O . CYS B 1 93 ? -14.898 5.738 8.906 1 90.62 93 CYS B O 1
ATOM 1849 N N . VAL B 1 94 ? -13.656 5.137 7.133 1 91.19 94 VAL B N 1
ATOM 1850 C CA . VAL B 1 94 ? -14.805 4.746 6.324 1 91.19 94 VAL B CA 1
ATOM 1851 C C . VAL B 1 94 ? -14.609 3.326 5.801 1 91.19 94 VAL B C 1
ATOM 1853 O O . VAL B 1 94 ? -13.484 2.824 5.746 1 91.19 94 VAL B O 1
ATOM 1856 N N . SER B 1 95 ? -15.766 2.652 5.434 1 89.25 95 SER B N 1
ATOM 1857 C CA . SER B 1 95 ? -15.688 1.269 4.98 1 89.25 95 SER B CA 1
ATOM 1858 C C . SER B 1 95 ? -16.5 1.061 3.707 1 89.25 95 SER B C 1
ATOM 1860 O O . SER B 1 95 ? -17.453 1.801 3.441 1 89.25 95 SER B O 1
ATOM 1862 N N . GLY B 1 96 ? -16.047 0.047 2.969 1 88.94 96 GLY B N 1
ATOM 1863 C CA . GLY B 1 96 ? -16.812 -0.411 1.816 1 88.94 96 GLY B CA 1
ATOM 1864 C C . GLY B 1 96 ? -17.109 0.692 0.817 1 88.94 96 GLY B C 1
ATOM 1865 O O . GLY B 1 96 ? -16.188 1.407 0.391 1 88.94 96 GLY B O 1
ATOM 1866 N N . SER B 1 97 ? -18.375 0.832 0.499 1 92.25 97 SER B N 1
ATOM 1867 C CA . SER B 1 97 ? -18.797 1.796 -0.514 1 92.25 97 SER B CA 1
ATOM 1868 C C . SER B 1 97 ? -18.5 3.225 -0.077 1 92.25 97 SER B C 1
ATOM 1870 O O . SER B 1 97 ? -18.188 4.082 -0.908 1 92.25 97 SER B O 1
ATOM 1872 N N . ASN B 1 98 ? -18.562 3.48 1.163 1 94.25 98 ASN B N 1
ATOM 1873 C CA . ASN B 1 98 ? -18.203 4.805 1.655 1 94.25 98 ASN B CA 1
ATOM 1874 C C . ASN B 1 98 ? -16.719 5.074 1.503 1 94.25 98 ASN B C 1
ATOM 1876 O O . ASN B 1 98 ? -16.312 6.199 1.213 1 94.25 98 ASN B O 1
ATOM 1880 N N . ALA B 1 99 ? -15.984 4.055 1.701 1 92.06 99 ALA B N 1
ATOM 1881 C CA . ALA B 1 99 ? -14.547 4.191 1.476 1 92.06 99 ALA B CA 1
ATOM 1882 C C . ALA B 1 99 ? -14.25 4.504 0.012 1 92.06 99 ALA B C 1
ATOM 1884 O O . ALA B 1 99 ? -13.406 5.355 -0.288 1 92.06 99 ALA B O 1
ATOM 1885 N N . THR B 1 100 ? -14.961 3.828 -0.896 1 93.5 100 THR B N 1
ATOM 1886 C CA . THR B 1 100 ? -14.82 4.082 -2.326 1 93.5 100 THR B CA 1
ATOM 1887 C C . THR B 1 100 ? -15.109 5.543 -2.648 1 93.5 100 THR B C 1
ATOM 1889 O O . THR B 1 100 ? -14.305 6.215 -3.295 1 93.5 100 THR B O 1
ATOM 1892 N N . THR B 1 101 ? -16.188 6.008 -2.131 1 93 101 THR B N 1
ATOM 1893 C CA . THR B 1 101 ? -16.609 7.379 -2.395 1 93 101 THR B CA 1
ATOM 1894 C C . THR B 1 101 ? -15.625 8.375 -1.784 1 93 101 THR B C 1
ATOM 1896 O O . THR B 1 101 ? -15.242 9.352 -2.434 1 93 101 THR B O 1
ATOM 1899 N N . TYR B 1 102 ? -15.32 8.102 -0.597 1 92.69 102 TYR B N 1
ATOM 1900 C CA . TYR B 1 102 ? -14.398 8.984 0.105 1 92.69 102 TYR B CA 1
ATOM 1901 C C . TYR B 1 102 ? -13.07 9.086 -0.642 1 92.69 102 TYR B C 1
ATOM 1903 O O . TYR B 1 102 ? -12.562 10.188 -0.866 1 92.69 102 TYR B O 1
ATOM 1911 N N . PHE B 1 103 ? -12.555 8.023 -0.997 1 91.75 103 PHE B N 1
ATOM 1912 C CA . PHE B 1 103 ? -11.258 8 -1.666 1 91.75 103 PHE B CA 1
ATOM 1913 C C . PHE B 1 103 ? -11.336 8.719 -3.01 1 91.75 103 PHE B C 1
ATOM 1915 O O . PHE B 1 103 ? -10.438 9.484 -3.359 1 91.75 103 PHE B O 1
ATOM 1922 N N . ARG B 1 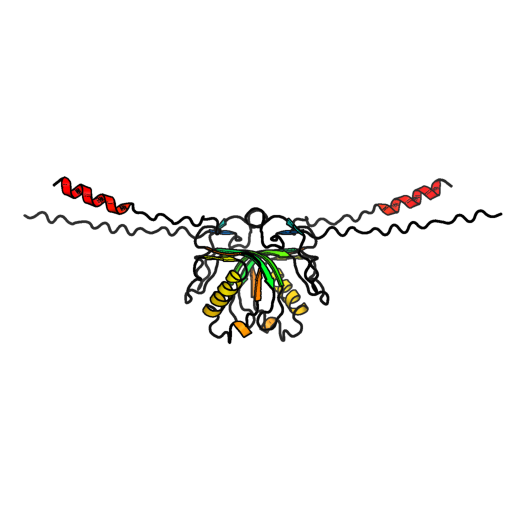104 ? -12.352 8.523 -3.746 1 86.81 104 ARG B N 1
ATOM 1923 C CA . ARG B 1 104 ? -12.539 9.211 -5.02 1 86.81 104 ARG B CA 1
ATOM 1924 C C . ARG B 1 104 ? -12.539 10.719 -4.832 1 86.81 104 ARG B C 1
ATOM 1926 O O . ARG B 1 104 ? -11.961 11.453 -5.633 1 86.81 104 ARG B O 1
ATOM 1933 N N . ASN B 1 105 ? -13.148 11.125 -3.756 1 86.5 105 ASN B N 1
ATOM 1934 C CA . ASN B 1 105 ? -13.172 12.555 -3.465 1 86.5 105 ASN B CA 1
ATOM 1935 C C . ASN B 1 105 ? -11.789 13.078 -3.1 1 86.5 105 ASN B C 1
ATOM 1937 O O . ASN B 1 105 ? -11.383 14.156 -3.547 1 86.5 105 ASN B O 1
ATOM 1941 N N . VAL B 1 106 ? -11.094 12.312 -2.299 1 84.69 106 VAL B N 1
ATOM 1942 C CA . VAL B 1 106 ? -9.742 12.695 -1.893 1 84.69 106 VAL B CA 1
ATOM 1943 C C . VAL B 1 106 ? -8.852 12.836 -3.125 1 84.69 106 VAL B C 1
ATOM 1945 O O . VAL B 1 106 ? -8.148 13.836 -3.281 1 84.69 106 VAL B O 1
ATOM 1948 N N . VAL B 1 107 ? -8.891 11.867 -4.031 1 81.25 107 VAL B N 1
ATOM 1949 C CA . VAL B 1 107 ? -8.055 11.891 -5.23 1 81.25 107 VAL B CA 1
ATOM 1950 C C . VAL B 1 107 ? -8.477 13.039 -6.137 1 81.25 107 VAL B C 1
ATOM 1952 O O . VAL B 1 107 ? -7.633 13.719 -6.727 1 81.25 107 VAL B O 1
ATOM 1955 N N . GLY B 1 108 ? -9.719 13.305 -6.277 1 76.88 108 GLY B N 1
ATOM 1956 C CA . GLY B 1 108 ? -10.227 14.422 -7.059 1 76.88 108 GLY B CA 1
ATOM 1957 C C . GLY B 1 108 ? -9.703 15.766 -6.586 1 76.88 108 GLY B C 1
ATOM 1958 O O . GLY B 1 108 ? -9.438 16.656 -7.398 1 76.88 108 GLY B O 1
ATOM 1959 N N . ASP B 1 109 ? -9.547 15.906 -5.293 1 75.69 109 ASP B N 1
ATOM 1960 C CA . ASP B 1 109 ? -9.062 17.156 -4.711 1 75.69 109 ASP B CA 1
ATOM 1961 C C . ASP B 1 109 ? -7.562 17.312 -4.934 1 75.69 109 ASP B C 1
ATOM 1963 O O . ASP B 1 109 ? -7.066 18.438 -5.059 1 75.69 109 ASP B O 1
ATOM 1967 N N . LEU B 1 110 ? -6.859 16.219 -5.02 1 71.88 110 LEU B N 1
ATOM 1968 C CA . LEU B 1 110 ? -5.402 16.25 -5.051 1 71.88 110 LEU B CA 1
ATOM 1969 C C . LEU B 1 110 ? -4.891 16.281 -6.488 1 71.88 110 LEU B C 1
ATOM 1971 O O . LEU B 1 110 ? -3.783 16.766 -6.746 1 71.88 110 LEU B O 1
ATOM 1975 N N . VAL B 1 111 ? -5.676 15.688 -7.406 1 65.62 111 VAL B N 1
ATOM 1976 C CA . VAL B 1 111 ? -5.242 15.641 -8.797 1 65.62 111 VAL B CA 1
ATOM 1977 C C . VAL B 1 111 ? -6.094 16.594 -9.633 1 65.62 111 VAL B C 1
ATOM 1979 O O . VAL B 1 111 ? -7.148 16.219 -10.148 1 65.62 111 VAL B O 1
ATOM 1982 N N . PRO B 1 112 ? -5.785 17.828 -9.641 1 60.06 112 PRO B N 1
ATOM 1983 C CA . PRO B 1 112 ? -6.621 18.828 -10.312 1 60.06 112 PRO B CA 1
ATOM 1984 C C . PRO B 1 112 ? -6.914 18.469 -11.766 1 60.06 112 PRO B C 1
ATOM 1986 O O . PRO B 1 112 ? -8.023 18.719 -12.25 1 60.06 112 PRO B O 1
ATOM 1989 N N . ASP B 1 113 ? -5.898 18.25 -12.586 1 57.09 113 ASP B N 1
ATOM 1990 C CA . ASP B 1 113 ? -6.121 18.125 -14.023 1 57.09 113 ASP B CA 1
ATOM 1991 C C . ASP B 1 113 ? -6.629 16.719 -14.375 1 57.09 113 ASP B C 1
ATOM 1993 O O . ASP B 1 113 ? -6.629 16.344 -15.547 1 57.09 113 ASP B O 1
ATOM 1997 N N . ALA B 1 114 ? -6.848 16.125 -13.25 1 53.91 114 ALA B N 1
ATOM 1998 C CA . ALA B 1 114 ? -7.375 14.805 -13.602 1 53.91 114 ALA B CA 1
ATOM 1999 C C . ALA B 1 114 ? -8.68 14.93 -14.375 1 53.91 114 ALA B C 1
ATOM 2001 O O . ALA B 1 114 ? -9.602 15.625 -13.945 1 53.91 114 ALA B O 1
ATOM 2002 N N . THR B 1 115 ? -8.688 14.906 -15.641 1 57.97 115 THR B N 1
ATOM 2003 C CA . THR B 1 115 ? -10.008 14.82 -16.25 1 57.97 115 THR B CA 1
ATOM 2004 C C . THR B 1 115 ? -11.023 14.258 -15.25 1 57.97 115 THR B C 1
ATOM 2006 O O . THR B 1 115 ? -10.688 13.984 -14.102 1 57.97 115 THR B O 1
ATOM 2009 N N . SER B 1 116 ? -12.195 13.734 -15.664 1 62.31 116 SER B N 1
ATOM 2010 C CA . SER B 1 116 ? -13.219 13.172 -14.797 1 62.31 116 SER B CA 1
ATOM 2011 C C . SER B 1 116 ? -12.664 12.023 -13.953 1 62.31 116 SER B C 1
ATOM 2013 O O . SER B 1 116 ? -12.086 11.078 -14.492 1 62.31 116 SER B O 1
ATOM 2015 N N . ILE B 1 117 ? -12.398 12.312 -12.602 1 62.59 117 ILE B N 1
ATOM 2016 C CA . ILE B 1 117 ? -11.906 11.32 -11.656 1 62.59 117 ILE B CA 1
ATOM 2017 C C . ILE B 1 117 ? -12.43 9.938 -12.039 1 62.59 117 ILE B C 1
ATOM 2019 O O . ILE B 1 117 ? -11.719 8.938 -11.914 1 62.59 117 ILE B O 1
ATOM 2023 N N . GLY B 1 118 ? -13.641 10 -12.57 1 61.72 118 GLY B N 1
ATOM 2024 C CA . GLY B 1 118 ? -14.219 8.734 -13.008 1 61.72 118 GLY B CA 1
ATOM 2025 C C . GLY B 1 118 ? -13.469 8.117 -14.172 1 61.72 118 GLY B C 1
ATOM 2026 O O . GLY B 1 118 ? -13.414 6.891 -14.305 1 61.72 118 GLY B O 1
ATOM 2027 N N . ASP B 1 119 ? -12.93 9 -14.93 1 65 119 ASP B N 1
ATOM 2028 C CA . ASP B 1 119 ? -12.211 8.5 -16.109 1 65 119 ASP B CA 1
ATOM 2029 C C . ASP B 1 119 ? -10.828 7.984 -15.719 1 65 119 ASP B C 1
ATOM 2031 O O . ASP B 1 119 ? -10.266 7.129 -16.406 1 65 119 ASP B O 1
ATOM 2035 N N . VAL B 1 120 ? -10.445 8.469 -14.609 1 68.19 120 VAL B N 1
ATOM 2036 C CA . VAL B 1 120 ? -9.078 8.125 -14.219 1 68.19 120 VAL B CA 1
ATOM 2037 C C . VAL B 1 120 ? -9.109 7.047 -13.141 1 68.19 120 VAL B C 1
ATOM 2039 O O . VAL B 1 120 ? -8.297 6.121 -13.156 1 68.19 120 VAL B O 1
ATOM 2042 N N . LEU B 1 121 ? -10.094 7.203 -12.281 1 79.56 121 LEU B N 1
ATOM 2043 C CA . LEU B 1 121 ? -10.172 6.309 -11.133 1 79.56 121 LEU B CA 1
ATOM 2044 C C . LEU B 1 121 ? -11.508 5.578 -11.094 1 79.56 121 LEU B C 1
ATOM 2046 O O . LEU B 1 121 ? -12.523 6.152 -10.695 1 79.56 121 LEU B O 1
ATOM 2050 N N . ASP B 1 122 ? -11.547 4.391 -11.617 1 86.5 122 ASP B N 1
ATOM 2051 C CA . ASP B 1 122 ? -12.703 3.504 -11.516 1 86.5 122 ASP B CA 1
ATOM 2052 C C . ASP B 1 122 ? -12.406 2.316 -10.602 1 86.5 122 ASP B C 1
ATOM 2054 O O . ASP B 1 122 ? -12.055 1.234 -11.078 1 86.5 122 ASP B O 1
ATOM 2058 N N . IL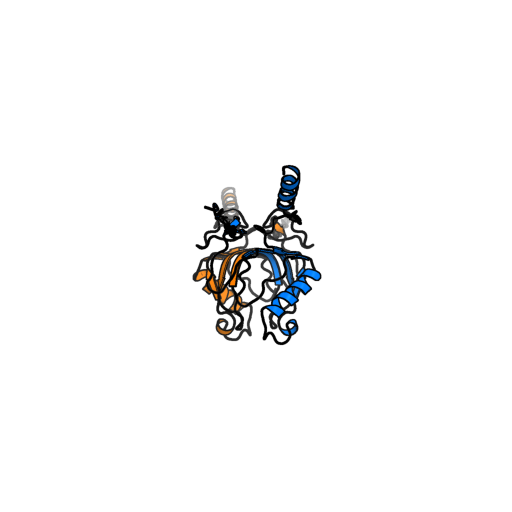E B 1 123 ? -12.516 2.609 -9.266 1 89.88 123 ILE B N 1
ATOM 2059 C CA . ILE B 1 123 ? -12.125 1.558 -8.328 1 89.88 123 ILE B CA 1
ATOM 2060 C C . ILE B 1 123 ? -13.266 1.293 -7.348 1 89.88 123 ILE B C 1
ATOM 2062 O O . ILE B 1 123 ? -14.125 2.154 -7.133 1 89.88 123 ILE B O 1
ATOM 2066 N N . THR B 1 124 ? -13.297 0.131 -6.812 1 91.88 124 THR B N 1
ATOM 2067 C CA . THR B 1 124 ? -14.141 -0.281 -5.695 1 91.88 124 THR B CA 1
ATOM 2068 C C . THR B 1 124 ? -13.289 -0.733 -4.516 1 91.88 124 THR B C 1
ATOM 2070 O O . THR B 1 124 ? -12.359 -1.526 -4.68 1 91.88 124 THR B O 1
ATOM 2073 N N . ILE B 1 125 ? -13.555 -0.164 -3.422 1 90.06 125 ILE B N 1
ATOM 2074 C CA . ILE B 1 125 ? -12.875 -0.546 -2.189 1 90.06 125 ILE B CA 1
ATOM 2075 C C . ILE B 1 125 ? -13.773 -1.461 -1.364 1 90.06 125 ILE B C 1
ATOM 2077 O O . ILE B 1 125 ? -14.969 -1.183 -1.193 1 90.06 125 ILE B O 1
ATOM 2081 N N . THR B 1 126 ? -13.18 -2.568 -1.026 1 88.38 126 THR B N 1
ATOM 2082 C CA . THR B 1 126 ? -13.773 -3.439 -0.023 1 88.38 126 THR B CA 1
ATOM 2083 C C . THR B 1 126 ? -12.906 -3.496 1.231 1 88.38 126 THR B C 1
ATOM 2085 O O . THR B 1 126 ? -11.695 -3.691 1.146 1 88.38 126 THR B O 1
ATOM 2088 N N . GLY B 1 127 ? -13.477 -3.006 2.363 1 87.75 127 GLY B N 1
ATOM 2089 C CA . GLY B 1 127 ? -12.727 -2.936 3.604 1 87.75 127 GLY B CA 1
ATOM 2090 C C . GLY B 1 127 ? -12.734 -1.555 4.23 1 87.75 127 GLY B C 1
ATOM 2091 O O . GLY B 1 127 ? -13.711 -0.813 4.098 1 87.75 127 GLY B O 1
ATOM 2092 N N . ASP B 1 128 ? -11.523 -1.246 4.996 1 88.69 128 ASP B N 1
ATOM 2093 C CA . ASP B 1 128 ? -11.484 -0.011 5.773 1 88.69 128 ASP B CA 1
ATOM 2094 C C . ASP B 1 128 ? -10.359 0.903 5.301 1 88.69 128 ASP B C 1
ATOM 2096 O O . ASP B 1 128 ? -9.25 0.437 5.012 1 88.69 128 ASP B O 1
ATOM 2100 N N . LEU B 1 129 ? -10.711 2.18 5.25 1 92 129 LEU B N 1
ATOM 2101 C CA . LEU B 1 129 ? -9.758 3.252 4.969 1 92 129 LEU B CA 1
ATOM 2102 C C . LEU B 1 129 ? -9.836 4.34 6.035 1 92 129 LEU B C 1
ATOM 2104 O O . LEU B 1 129 ? -10.914 4.895 6.281 1 92 129 LEU B O 1
ATOM 2108 N N . CYS B 1 130 ? -8.688 4.641 6.656 1 92.19 130 CYS B N 1
ATOM 2109 C CA . CYS B 1 130 ? -8.672 5.633 7.727 1 92.19 130 CYS B CA 1
ATOM 2110 C C . CYS B 1 130 ? -7.582 6.672 7.492 1 92.19 130 CYS B C 1
ATOM 2112 O O . CYS B 1 130 ? -6.453 6.324 7.145 1 92.19 130 CYS B O 1
ATOM 2114 N N . TYR B 1 131 ? -7.953 7.859 7.602 1 93.69 131 TYR B N 1
ATOM 2115 C CA . TYR B 1 131 ? -7.035 8.977 7.801 1 93.69 131 TYR B CA 1
ATOM 2116 C C . TYR B 1 131 ? -7.137 9.516 9.219 1 93.69 131 TYR B C 1
ATOM 2118 O O . TYR B 1 131 ? -8.219 9.906 9.664 1 93.69 131 TYR B O 1
ATOM 2126 N N . CYS B 1 132 ? -6.035 9.523 9.844 1 92.88 132 CYS B N 1
ATOM 2127 C CA . CYS B 1 132 ? -6.094 9.836 11.273 1 92.88 132 CYS B CA 1
ATOM 2128 C C . CYS B 1 132 ? -4.996 10.82 11.656 1 92.88 132 CYS B C 1
ATOM 2130 O O . CYS B 1 132 ? -3.93 10.836 11.039 1 92.88 132 CYS B O 1
ATOM 2132 N N . ALA B 1 133 ? -5.277 11.555 12.734 1 89.81 133 ALA B N 1
ATOM 2133 C CA . ALA B 1 133 ? -4.281 12.492 13.227 1 89.81 133 ALA B CA 1
ATOM 2134 C C . ALA B 1 133 ? -3.57 11.953 14.461 1 89.81 133 ALA B C 1
ATOM 2136 O O . ALA B 1 133 ? -2.631 12.562 14.969 1 89.81 133 ALA B O 1
ATOM 2137 N N . ASP B 1 134 ? -4.035 10.781 14.875 1 88.38 134 ASP B N 1
ATOM 2138 C CA . ASP B 1 134 ? -3.377 10.188 16.031 1 88.38 134 ASP B CA 1
ATOM 2139 C C . ASP B 1 134 ? -2.344 9.148 15.602 1 88.38 134 ASP B C 1
ATOM 2141 O O . ASP B 1 134 ? -2.387 8.648 14.477 1 88.38 134 ASP B O 1
ATOM 2145 N N . ASP B 1 135 ? -1.514 8.781 16.578 1 86 135 ASP B N 1
ATOM 2146 C CA . ASP B 1 135 ? -0.407 7.867 16.312 1 86 135 ASP B CA 1
ATOM 2147 C C . ASP B 1 135 ? -0.917 6.512 15.828 1 86 135 ASP B C 1
ATOM 2149 O O . ASP B 1 135 ? -1.656 5.828 16.547 1 86 135 ASP B O 1
ATOM 2153 N N . GLY B 1 136 ? -0.518 6.164 14.594 1 85.38 136 GLY B N 1
ATOM 2154 C CA . GLY B 1 136 ? -0.82 4.855 14.031 1 85.38 136 GLY B CA 1
ATOM 2155 C C . GLY B 1 136 ? -2.303 4.629 13.805 1 85.38 136 GLY B C 1
ATOM 2156 O O . GLY B 1 136 ? -2.74 3.498 13.594 1 85.38 136 GLY B O 1
ATOM 2157 N N . CYS B 1 137 ? -3.107 5.656 13.922 1 83.81 137 CYS B N 1
ATOM 2158 C CA . CYS B 1 137 ? -4.562 5.566 13.844 1 83.81 137 CYS B CA 1
ATOM 2159 C C . CYS B 1 137 ? -5.117 4.73 14.992 1 83.81 137 CYS B C 1
ATOM 2161 O O . CYS B 1 137 ? -6.102 4.008 14.82 1 83.81 137 CYS B O 1
ATOM 2163 N N . ASN B 1 138 ? -4.402 4.477 16 1 70.12 138 ASN B N 1
ATOM 2164 C CA . ASN B 1 138 ? -4.844 3.672 17.141 1 70.12 138 ASN B CA 1
ATOM 2165 C C . ASN B 1 138 ? -5.566 4.52 18.172 1 70.12 138 ASN B C 1
ATOM 2167 O O . ASN B 1 138 ? -5.961 4.016 19.234 1 70.12 138 ASN B O 1
ATOM 2171 N N . GLY B 1 139 ? -5.547 5.785 17.953 1 57.94 139 GLY B N 1
ATOM 2172 C CA . GLY B 1 139 ? -6.285 6.582 18.922 1 57.94 139 GLY B CA 1
ATOM 2173 C C . GLY B 1 139 ? -7.789 6.402 18.812 1 57.94 139 GLY B C 1
ATOM 2174 O O . GLY B 1 139 ? -8.305 6.078 17.75 1 57.94 139 GLY B O 1
ATOM 2175 N N . ALA B 1 140 ? -8.539 5.785 19.703 1 43.19 140 ALA B N 1
ATOM 2176 C CA . ALA B 1 140 ? -10 5.836 19.828 1 43.19 140 ALA B CA 1
ATOM 2177 C C . ALA B 1 140 ? -10.57 7.004 19.031 1 43.19 140 ALA B C 1
ATOM 2179 O O . ALA B 1 140 ? -9.859 7.965 18.719 1 43.19 140 ALA B O 1
ATOM 2180 N N . ASN B 1 141 ? -11.93 7.062 18.438 1 39.28 141 ASN B N 1
ATOM 2181 C CA . ASN B 1 141 ? -12.852 8.188 18.531 1 39.28 141 ASN B CA 1
ATOM 2182 C C . ASN B 1 141 ? -12.445 9.156 19.641 1 39.28 141 ASN B C 1
ATOM 2184 O O . ASN B 1 141 ? -13.289 9.859 20.203 1 39.28 141 ASN B O 1
ATOM 2188 N N . SER B 1 142 ? -11.609 8.906 20.438 1 34.88 142 SER B N 1
ATOM 2189 C CA . SER B 1 142 ? -11.719 9.617 21.703 1 34.88 142 SER B CA 1
ATOM 2190 C C . SER B 1 142 ? -11.734 11.133 21.5 1 34.88 142 SER B C 1
ATOM 2192 O O . SER B 1 142 ? -10.828 11.688 20.875 1 34.88 142 SER B O 1
ATOM 2194 N N . LEU B 1 143 ? -12.898 11.664 21.266 1 35.19 143 LEU B N 1
ATOM 2195 C CA . LEU B 1 143 ? -13.25 13.047 21.547 1 35.19 143 LEU B CA 1
ATOM 2196 C C . LEU B 1 143 ? -12.266 13.664 22.547 1 35.19 143 LEU B C 1
ATOM 2198 O O . LEU B 1 143 ? -12.141 13.195 23.672 1 35.19 143 LEU B O 1
ATOM 2202 N N . LYS B 1 144 ? -11.352 13.969 22.125 1 33.22 144 LYS B N 1
ATOM 2203 C CA . LYS B 1 144 ? -10.539 14.812 23 1 33.22 144 LYS B CA 1
ATOM 2204 C C . LYS B 1 144 ? -11.414 15.734 23.844 1 33.22 144 LYS B C 1
ATOM 2206 O O . LYS B 1 144 ? -12.156 16.562 23.297 1 33.22 144 LYS B O 1
ATOM 2211 N N . PRO B 1 145 ? -11.883 15.219 25.016 1 33.34 145 PRO B N 1
ATOM 2212 C CA . PRO B 1 145 ? -12.383 16.328 25.844 1 33.34 145 PRO B CA 1
ATOM 2213 C C . PRO B 1 145 ? -11.398 17.484 25.922 1 33.34 145 PRO B C 1
ATOM 2215 O O . PRO B 1 145 ? -10.281 17.312 26.438 1 33.34 145 PRO B O 1
ATOM 2218 N N . PHE B 1 146 ? -11.125 18.078 24.938 1 30.56 146 PHE B N 1
ATOM 2219 C CA . PHE B 1 146 ? -10.32 19.281 25.141 1 30.56 146 PHE B CA 1
ATOM 2220 C C . PHE B 1 146 ? -10.492 19.812 26.562 1 30.56 146 PHE B C 1
ATOM 2222 O O . PHE B 1 146 ? -11.516 19.562 27.203 1 30.56 146 PHE B O 1
ATOM 2229 N N . LEU B 1 147 ? -9.539 20.609 26.969 1 32 147 LEU B N 1
ATOM 2230 C CA . LEU B 1 147 ? -9.086 21.406 28.109 1 32 147 LEU B CA 1
ATOM 2231 C C . LEU B 1 147 ? -10.195 22.344 28.594 1 32 147 LEU B C 1
ATOM 2233 O O . LEU B 1 147 ? -10.438 23.391 28 1 32 147 LEU B O 1
ATOM 2237 N N . TRP B 1 148 ? -11.383 21.781 28.828 1 31.47 148 TRP B N 1
ATOM 2238 C CA . TRP B 1 148 ? -12.133 22.734 29.641 1 31.47 148 TRP B CA 1
ATOM 2239 C C . TRP B 1 148 ? -11.312 23.219 30.828 1 31.47 148 TRP B C 1
ATOM 2241 O O . TRP B 1 148 ? -11.859 23.734 31.797 1 31.47 148 TRP B O 1
ATOM 2251 N N . LEU B 1 149 ? -9.992 22.859 30.719 1 31.12 149 LEU B N 1
ATOM 2252 C CA . LEU B 1 149 ? -9.375 23.266 31.984 1 31.12 149 LEU B CA 1
ATOM 2253 C C . LEU B 1 149 ? -9.641 24.75 32.25 1 31.12 149 LEU B C 1
ATOM 2255 O O . LEU B 1 149 ? -9.766 25.156 33.406 1 31.12 149 LEU B O 1
ATOM 2259 N N . ILE B 1 150 ? -9.344 25.547 31.266 1 32.09 150 ILE B N 1
ATOM 2260 C CA . ILE B 1 150 ? -8.734 26.75 31.812 1 32.09 150 ILE B CA 1
ATOM 2261 C C . ILE B 1 150 ? -9.797 27.594 32.531 1 32.09 150 ILE B C 1
ATOM 2263 O O . ILE B 1 150 ? -9.477 28.594 33.156 1 32.09 150 ILE B O 1
ATOM 2267 N N . ILE B 1 151 ? -11.109 27.281 32.125 1 32.5 151 ILE B N 1
ATOM 2268 C CA . ILE B 1 151 ? -11.844 28.516 32.344 1 32.5 151 ILE B CA 1
ATOM 2269 C C . ILE B 1 151 ? -11.953 28.797 33.844 1 32.5 151 ILE B C 1
ATOM 2271 O O . ILE B 1 151 ? -12.492 29.844 34.25 1 32.5 151 ILE B O 1
ATOM 2275 N N . THR B 1 152 ? -11.695 27.672 34.594 1 33.59 152 THR B N 1
ATOM 2276 C CA . THR B 1 152 ? -12.305 27.938 35.875 1 33.59 152 THR B CA 1
ATOM 2277 C C . THR B 1 152 ? -11.477 28.953 36.656 1 33.59 152 THR B C 1
ATOM 2279 O O . THR B 1 152 ? -11.758 29.219 37.844 1 33.59 152 THR B O 1
ATOM 2282 N N . VAL B 1 153 ? -10.289 29.172 36.031 1 32.91 153 VAL B N 1
ATOM 2283 C CA . VAL B 1 153 ? -9.445 29.812 37.062 1 32.91 153 VAL B CA 1
ATOM 2284 C C . VAL B 1 153 ? -10.086 31.125 37.5 1 32.91 153 VAL B C 1
ATOM 2286 O O . VAL B 1 153 ? -9.789 31.625 38.594 1 32.91 153 VAL B O 1
ATOM 2289 N N . GLY B 1 154 ? -10.703 31.734 36.438 1 32.47 154 GLY B N 1
ATOM 2290 C CA . GLY B 1 154 ? -10.75 33.156 36.719 1 32.4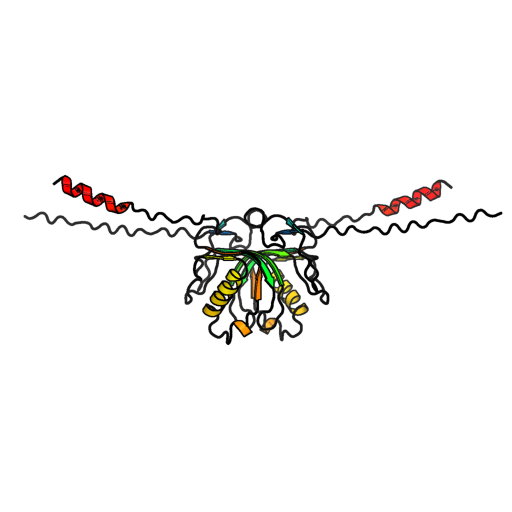7 154 GLY B CA 1
ATOM 2291 C C . GLY B 1 154 ? -11.695 33.531 37.844 1 32.47 154 GLY B C 1
ATOM 2292 O O . GLY B 1 154 ? -11.711 34.656 38.312 1 32.47 154 GLY B O 1
ATOM 2293 N N . LEU B 1 155 ? -12.68 32.625 37.906 1 35.44 155 LEU B N 1
ATOM 2294 C CA . LEU B 1 155 ? -13.758 33.281 38.625 1 35.44 155 LEU B CA 1
ATOM 2295 C C . LEU B 1 155 ? -13.383 33.469 40.094 1 35.44 155 LEU B C 1
ATOM 2297 O O . LEU B 1 155 ? -14.055 34.219 40.812 1 35.44 155 LEU B O 1
ATOM 2301 N N . MET B 1 156 ? -12.406 32.594 40.406 1 33.94 156 MET B N 1
ATOM 2302 C CA . MET B 1 156 ? -12.305 32.656 41.875 1 33.94 156 MET B CA 1
ATOM 2303 C C . MET B 1 156 ? -11.742 34 42.312 1 33.94 156 MET B C 1
ATOM 2305 O O . MET B 1 156 ? -11.711 34.312 43.531 1 33.94 156 MET B O 1
ATOM 2309 N N . TYR B 1 157 ? -11 34.562 41.344 1 35.56 157 TYR B N 1
ATOM 2310 C CA . TYR B 1 157 ? -10.328 35.75 41.875 1 35.56 157 TYR B CA 1
ATOM 2311 C C . TYR B 1 157 ? -11.336 36.812 42.281 1 35.56 157 TYR B C 1
ATOM 2313 O O . TYR B 1 157 ? -10.961 37.844 42.844 1 35.56 157 TYR B O 1
ATOM 2321 N N . LEU B 1 158 ? -12.531 36.688 41.625 1 33.72 158 LEU B N 1
ATOM 2322 C CA . LEU B 1 158 ? -13.352 37.875 41.906 1 33.72 158 LEU B CA 1
ATOM 2323 C C . LEU B 1 158 ? -13.742 37.906 43.375 1 33.72 158 LEU B C 1
ATOM 2325 O O . LEU B 1 158 ? -14.008 38.969 43.938 1 33.72 158 LEU B O 1
ATOM 2329 N N . LEU B 1 159 ? -13.891 36.688 43.938 1 35.59 159 LEU B N 1
ATOM 2330 C CA . LEU B 1 159 ? -14.523 36.844 45.219 1 35.59 159 LEU B CA 1
ATOM 2331 C C . LEU B 1 159 ? -13.539 37.438 46.25 1 35.59 159 LEU B C 1
ATOM 2333 O O . LEU B 1 159 ? -13.906 37.719 47.375 1 35.59 159 LEU B O 1
ATOM 2337 N N . LEU B 1 160 ? -12.203 37.25 45.875 1 34.56 160 LEU B N 1
ATOM 2338 C CA . LEU B 1 160 ? -11.352 37.625 47 1 34.56 160 LEU B CA 1
ATOM 2339 C C . LEU B 1 160 ? -11.18 39.156 47.031 1 34.56 160 LEU B C 1
ATOM 2341 O O . LEU B 1 160 ? -10.547 39.688 47.938 1 34.56 160 LEU B O 1
ATOM 2345 N N . MET B 1 161 ? -11.531 39.906 46 1 28.27 161 MET B N 1
ATOM 2346 C CA . MET B 1 161 ? -11.438 41.281 46.406 1 28.27 161 MET B CA 1
ATOM 2347 C C . MET B 1 161 ? -12.578 41.656 47.375 1 28.27 161 MET B C 1
ATOM 2349 O O . MET B 1 161 ? -13.711 41.219 47.188 1 28.27 161 MET B O 1
#

Radius of gyration: 27.84 Å; Cα contacts (8 Å, |Δi|>4): 611; chains: 2; bounding box: 40×130×71 Å

Secondary structure (DSSP, 8-state):
---------------------EEE---TTS---SSTT--EEEPP--TTEE---EEEEEEEEEEEETTEEEEEEEEEEEE--EETTSPPPP-EEEEHHHHHHHHHHHHHHH-TT-S-HHHHEEEEEEEEEEEESSGGG-S-S------TTGGGGGGHHHHT-/---------------------EEE---TTS---SSSS--EEEPP--TTEE---EEEEEEEEEEEETTEEEEEEEEEEEE--EETTSPPPP-EEEEHHHHHHHHHHHHHHH-TT-S-HHHHEEEEEEEEEEEESSGGG-S-S-------GGGGGTTHHHHH-

pLDDT: mean 70.9, std 21.25, range [27.91, 94.44]

Solvent-accessible surface area (backbone atoms only — not comparable to full-atom values): 18039 Å² total; per-residue (Å²): 136,82,79,77,76,76,77,76,75,75,75,73,70,72,70,67,72,69,72,73,49,26,13,26,18,35,42,91,84,29,53,57,52,70,66,97,49,27,44,74,29,69,52,73,90,46,92,68,44,42,52,72,30,17,36,41,36,35,20,33,39,40,43,26,53,66,80,41,77,46,60,43,36,16,27,38,30,17,36,39,58,34,51,68,92,51,83,76,74,77,75,44,76,34,45,27,69,53,26,29,52,50,49,51,50,48,49,44,71,72,39,74,81,48,80,48,49,66,66,35,50,43,62,45,37,41,23,39,40,31,36,22,72,37,55,56,53,67,54,70,92,67,67,70,73,66,76,78,54,69,70,63,62,60,61,60,60,60,68,72,105,136,81,80,78,78,76,76,76,76,74,75,75,71,74,68,69,72,69,72,72,49,27,14,27,19,33,42,90,84,28,53,56,52,65,69,97,51,30,44,74,29,67,52,70,88,46,93,68,42,41,52,74,31,17,35,43,34,34,23,32,40,39,43,26,53,64,78,40,78,46,58,43,38,16,29,39,30,18,36,40,58,36,52,66,94,52,82,77,73,76,74,44,76,34,46,28,70,55,27,30,53,49,49,53,50,49,48,44,70,72,41,71,83,51,61,59,48,66,66,36,50,43,63,45,37,40,22,39,39,30,36,22,73,37,53,58,53,66,55,67,88,64,69,68,76,64,76,71,60,68,68,65,62,61,62,60,59,60,70,73,104

Sequence (322 aa):
MGRKLLTLLLLFSSASNAIALKCHVCQANGVCDGDEIGDLQVCPSITGYVADQCVKFDGGISGSIAGTEITFNGVIRSCNLIPQNLDAPPLKCVSGSNATTYFRNVVGDLVPDATSIGDVLDITITGDLCYCADDGCNGANSLKPFLWLIITVGLMYLLLMMGRKLLTLLLLFSSASNAIALKCHVCQANGVCDGDEIGDLQVCPSITGYVADQCVKFDGGISGSIAGTEITFNGVIRSCNLIPQNLDAPPLKCVSGSNATTYFRNVVGDLVPDATSIGDVLDITITGDLCYCADDGCNGANSLKPFLWLIITVGLMYLLLM

Foldseek 3Di:
DDPPPPPPPPPPPPPVVVPAAWWQDADPVRHFDDDDRGDTDRADDDPQWDFQKKKWWAAWKFDDFLNHTDIDHGIDIDGDIAGPVADDQDFDKDAWPRVVVSVLVRCCRRPPPPPDSCNGDDMTTHTMIGIHRHHNNPDPVDDPPPCPPPPPPPPVVVVVD/DDPPPPPPPPPPPPPVVVPAAWWQDADPVRHFDDDDRGDTDRADDDPQWDFQKKKWWAAWKFDDFLNHTDIDHGIDIDGDIAGPVADDQDFDKDAWPRVVVSVLVRVCRRPPPPDPSCNGDDMTTHTMIGIHRHHNNPDPVPPPPPPPPPPPPPPVVVVVD